Protein AF-A0A0L0WFL7-F1 (afdb_monomer)

Radius of gyration: 23.48 Å; Cα contacts (8 Å, |Δi|>4): 402; chains: 1; bounding box: 55×53×61 Å

InterPro domains:
  IPR001959 Probable transposase, IS891/IS1136/IS1341 [PF01385] (186-295)

pLDDT: mean 92.45, std 9.07, range [37.66, 98.44]

Mean predicted aligned error: 6.05 Å

Foldseek 3Di:
DKDKDKDFFDDPPLLVVLVQVLQLLLLVLLQQLLVVQVVCCVVPVDGDDLVNSCVVPCPPPSCVQHDNVQSSVSSVVSNVLQVVLVVQVVCVVVVNHDDDRDRDDRDDNSDGHKGKDFVVQWDDPDLFKTWGDGDPVSCVVSVHPTRIDGHDPVCRPFAFGMWMWGDLPPTIMIMTMTDDDPVVDQDQPDDPKEWEWEADQQQRIWIAIPQPRDIDTDGNVVLVVLVVVLVVVLVVVQVVCCVPPVDNDDPVNSVSVVVNVVVVVVVVVVVVVVVVVVCSVRSHDYYHYDDDPPVPPPDCPDPDD

Nearest PDB structures (foldseek):
  8j1j-assembly1_A  TM=7.234E-01  e=2.963E-12  Sulfoacidibacillus thermotolerans
  8j12-assembly1_A  TM=6.953E-01  e=4.222E-12  Sulfoacidibacillus thermotolerans
  8j1j-assembly1_B  TM=5.152E-01  e=2.207E-12  Sulfoacidibacillus thermotolerans
  8hr5-assembly1_A  TM=5.709E-01  e=6.694E-08  Clostridium novyi
  7c7l-assembly1_A  TM=6.077E-01  e=6.277E-06  uncultured archaeon

Secondary structure (DSSP, 8-state):
-EEEEEEEEP--HHHHHHHHHHHHHHHHHHHHHHHHHHHHHHHHSS---HHHHHHHHTTSHHHHHS-HHHHHHHHHHHHHHHHHHHHHHHHHHTTS--SPP-PPPPPPTT----EEE-GGGEEEEETTEEEEP--HHHHHHTT-S-EEEEPPGGGTTS-EEEEEEEEETTEEEEEEEEE--GGGS--PPP-S-EEEEEE-SSEEEEEEETTT---EEEE-HHHHHHHHHHHHHHHHHHHHHHHHHS-S--HHHHHHHHHHHHHHHHHHHHHHHHHHHHHHHTT--EEEE---TTTTSS----S--

Organism: Gottschalkia purinilytica (NCBI:txid1503)

Structure (mmCIF, N/CA/C/O backbone):
data_AF-A0A0L0WFL7-F1
#
_entry.id   AF-A0A0L0WFL7-F1
#
loop_
_atom_site.group_PDB
_atom_site.id
_atom_site.type_symbol
_atom_site.label_atom_id
_atom_site.label_alt_id
_atom_site.label_comp_id
_atom_site.label_asym_id
_atom_site.label_entity_id
_atom_site.label_seq_id
_atom_site.pdbx_PDB_ins_code
_atom_site.Cartn_x
_atom_site.Cartn_y
_atom_site.Cartn_z
_atom_site.occupancy
_atom_site.B_iso_or_equiv
_atom_site.auth_seq_id
_atom_site.auth_comp_id
_atom_site.auth_asym_id
_atom_site.auth_atom_id
_atom_site.pdbx_PDB_model_num
ATOM 1 N N . MET A 1 1 ? -6.711 -12.562 12.681 1.00 89.88 1 MET A N 1
ATOM 2 C CA . MET A 1 1 ? -6.612 -11.282 11.935 1.00 89.88 1 MET A CA 1
ATOM 3 C C . MET A 1 1 ? -5.245 -11.076 11.279 1.00 89.88 1 MET A C 1
ATOM 5 O O . MET A 1 1 ? -4.263 -11.690 11.691 1.00 89.88 1 MET A O 1
ATOM 9 N N . TYR A 1 2 ? -5.165 -10.188 10.282 1.00 93.00 2 TYR A N 1
ATOM 10 C CA . TYR A 1 2 ? -3.900 -9.741 9.682 1.00 93.00 2 TYR A CA 1
ATOM 11 C C . TYR A 1 2 ? -3.469 -8.396 10.264 1.00 93.00 2 TYR A C 1
ATOM 13 O O . TYR A 1 2 ? -4.268 -7.465 10.334 1.00 93.00 2 TYR A O 1
ATOM 21 N N . LEU A 1 3 ? -2.194 -8.277 10.620 1.00 94.12 3 LEU A N 1
ATOM 22 C CA . LEU A 1 3 ? -1.567 -7.014 11.002 1.00 94.12 3 LEU A CA 1
ATOM 23 C C . LEU A 1 3 ? -0.529 -6.597 9.974 1.00 94.12 3 LEU A C 1
ATOM 25 O O . LEU A 1 3 ? -0.024 -7.421 9.216 1.00 94.12 3 LEU A O 1
ATOM 29 N N . THR A 1 4 ? -0.203 -5.305 9.958 1.00 95.88 4 THR A N 1
ATOM 30 C CA . THR A 1 4 ? 0.855 -4.763 9.105 1.00 95.88 4 THR A CA 1
ATOM 31 C C . THR A 1 4 ? 1.854 -3.972 9.935 1.00 95.88 4 THR A C 1
ATOM 33 O O . THR A 1 4 ? 1.490 -2.998 10.587 1.00 95.88 4 THR A O 1
ATOM 36 N N . THR A 1 5 ? 3.126 -4.355 9.862 1.00 95.44 5 THR A N 1
ATOM 37 C CA . THR A 1 5 ? 4.243 -3.565 10.393 1.00 95.44 5 THR A CA 1
ATOM 38 C C . THR A 1 5 ? 4.940 -2.858 9.243 1.00 95.44 5 THR A C 1
ATOM 40 O O . THR A 1 5 ? 5.201 -3.462 8.206 1.00 95.44 5 THR A O 1
ATOM 43 N N . VAL A 1 6 ? 5.244 -1.575 9.420 1.00 94.19 6 VAL A N 1
ATOM 44 C CA . VAL A 1 6 ? 5.731 -0.707 8.348 1.00 94.19 6 VAL A CA 1
ATOM 45 C C . VAL A 1 6 ? 7.029 -0.034 8.759 1.00 94.19 6 VAL A C 1
ATOM 47 O O . VAL A 1 6 ? 7.025 0.767 9.686 1.00 94.19 6 VAL A O 1
ATOM 50 N N . ASN A 1 7 ? 8.103 -0.276 8.008 1.00 93.19 7 ASN A N 1
ATOM 51 C CA . ASN A 1 7 ? 9.419 0.297 8.276 1.00 93.19 7 ASN A CA 1
ATOM 52 C C . ASN A 1 7 ? 10.005 0.985 7.041 1.00 93.19 7 ASN A C 1
ATOM 54 O O . ASN A 1 7 ? 9.710 0.640 5.895 1.00 93.19 7 ASN A O 1
ATOM 58 N N . ARG A 1 8 ? 10.904 1.946 7.271 1.00 92.75 8 ARG A N 1
ATOM 59 C CA . ARG A 1 8 ? 11.804 2.414 6.214 1.00 92.75 8 ARG A CA 1
ATOM 60 C C . ARG A 1 8 ? 12.827 1.317 5.942 1.00 92.75 8 ARG A C 1
ATOM 62 O O . ARG A 1 8 ? 13.567 0.937 6.846 1.00 92.75 8 ARG A O 1
ATOM 69 N N . LEU A 1 9 ? 12.880 0.852 4.702 1.00 94.12 9 LEU A N 1
ATOM 70 C CA . LEU A 1 9 ? 13.850 -0.139 4.270 1.00 94.12 9 LEU A CA 1
ATOM 71 C C . LEU A 1 9 ? 15.196 0.563 4.040 1.00 94.12 9 LEU A C 1
ATOM 73 O O . LEU A 1 9 ? 15.288 1.497 3.237 1.00 94.12 9 LEU A O 1
ATOM 77 N N . ARG A 1 10 ? 16.211 0.164 4.809 1.00 92.44 10 ARG A N 1
ATOM 78 C CA . ARG A 1 10 ? 17.586 0.658 4.696 1.00 92.44 10 ARG A CA 1
ATOM 79 C C . ARG A 1 10 ? 18.395 -0.415 3.980 1.00 92.44 10 ARG A C 1
ATOM 81 O O . ARG A 1 10 ? 18.444 -1.536 4.463 1.00 92.44 10 ARG A O 1
ATOM 88 N N . LEU A 1 11 ? 18.955 -0.051 2.836 1.00 94.06 11 LEU A N 1
ATOM 89 C CA . LEU A 1 11 ? 19.719 -0.919 1.947 1.00 94.06 11 LEU A CA 1
ATOM 90 C C . LEU A 1 11 ? 21.024 -0.215 1.597 1.00 94.06 11 LEU A C 1
ATOM 92 O O . LEU A 1 11 ? 21.071 1.023 1.618 1.00 94.06 11 LEU A O 1
ATOM 96 N N . ASN A 1 12 ? 22.048 -0.984 1.241 1.00 94.88 12 ASN A N 1
ATOM 97 C CA . ASN A 1 12 ? 23.228 -0.419 0.600 1.00 94.88 12 ASN A CA 1
ATOM 98 C C . ASN A 1 12 ? 22.883 0.098 -0.814 1.00 94.88 12 ASN A C 1
ATOM 100 O O . ASN A 1 12 ? 21.767 -0.072 -1.317 1.00 94.88 12 ASN A O 1
ATOM 104 N N . GLN A 1 13 ? 23.830 0.776 -1.462 1.00 94.94 13 GLN A N 1
ATOM 105 C CA . GLN A 1 13 ? 23.579 1.440 -2.742 1.00 94.94 13 GLN A CA 1
ATOM 106 C C . GLN A 1 13 ? 23.188 0.460 -3.865 1.00 94.94 13 GLN A C 1
ATOM 108 O O . GLN A 1 13 ? 22.282 0.765 -4.647 1.00 94.94 13 GLN A O 1
ATOM 113 N N . ASN A 1 14 ? 23.820 -0.714 -3.916 1.00 97.19 14 ASN A N 1
ATOM 114 C CA . ASN A 1 14 ? 23.561 -1.737 -4.932 1.00 97.19 14 ASN A CA 1
ATOM 115 C C . ASN A 1 14 ? 22.187 -2.379 -4.722 1.00 97.19 14 ASN A C 1
ATOM 117 O O . ASN A 1 14 ? 21.372 -2.425 -5.639 1.00 97.19 14 ASN A O 1
ATOM 121 N N . GLU A 1 15 ? 21.872 -2.773 -3.488 1.00 97.31 15 GLU A N 1
ATOM 122 C CA . GLU A 1 15 ? 20.561 -3.311 -3.111 1.00 97.31 15 GLU A CA 1
ATOM 123 C C . GLU A 1 15 ? 19.436 -2.308 -3.399 1.00 97.31 15 GLU A C 1
ATOM 125 O O . GLU A 1 15 ? 18.376 -2.662 -3.921 1.00 97.31 15 GLU A O 1
ATOM 130 N N . PHE A 1 16 ? 19.660 -1.028 -3.094 1.00 96.44 16 PHE A N 1
ATOM 131 C CA . PHE A 1 16 ? 18.694 0.029 -3.368 1.00 96.44 16 PHE A CA 1
ATOM 132 C C . PHE A 1 16 ? 18.436 0.205 -4.870 1.00 96.44 16 PHE A C 1
ATOM 134 O O . PHE A 1 16 ? 17.286 0.405 -5.281 1.00 96.44 16 PHE A O 1
ATOM 141 N N . ASN A 1 17 ? 19.484 0.129 -5.693 1.00 96.25 17 ASN A N 1
ATOM 142 C CA . ASN A 1 17 ? 19.377 0.211 -7.147 1.00 96.25 17 ASN A CA 1
ATOM 143 C C . ASN A 1 17 ? 18.660 -1.012 -7.732 1.00 96.25 17 ASN A C 1
ATOM 145 O O . ASN A 1 17 ? 17.722 -0.825 -8.512 1.00 96.25 17 ASN A O 1
ATOM 149 N N . LEU A 1 18 ? 18.998 -2.219 -7.272 1.00 97.56 18 LEU A N 1
ATOM 150 C CA . LEU A 1 18 ? 18.304 -3.455 -7.632 1.00 97.56 18 LEU A CA 1
ATOM 151 C C . LEU A 1 18 ? 16.804 -3.353 -7.335 1.00 97.56 18 LEU A C 1
ATOM 153 O O . LEU A 1 18 ? 15.960 -3.578 -8.202 1.00 97.56 18 LEU A O 1
ATOM 157 N N . VAL A 1 19 ? 16.443 -2.968 -6.109 1.00 97.56 19 VAL A N 1
ATOM 158 C CA . VAL A 1 19 ? 15.033 -2.879 -5.713 1.00 97.56 19 VAL A CA 1
ATOM 159 C C . VAL A 1 19 ? 14.296 -1.791 -6.494 1.00 97.56 19 VAL A C 1
ATOM 161 O O . VAL A 1 19 ? 13.128 -1.970 -6.850 1.00 97.56 19 VAL A O 1
ATOM 164 N N . LYS A 1 20 ? 14.956 -0.671 -6.815 1.00 96.12 20 LYS A N 1
ATOM 165 C CA . LYS A 1 20 ? 14.384 0.347 -7.708 1.00 96.12 20 LYS A CA 1
ATOM 166 C C . LYS A 1 20 ? 14.111 -0.189 -9.111 1.00 96.12 20 LYS A C 1
ATOM 168 O O . LYS A 1 20 ? 13.068 0.165 -9.661 1.00 96.12 20 LYS A O 1
ATOM 173 N N . GLU A 1 21 ? 15.017 -0.985 -9.671 1.00 96.75 21 GLU A N 1
ATOM 174 C CA . GLU A 1 21 ? 14.842 -1.608 -10.984 1.00 96.75 21 GLU A CA 1
ATOM 175 C C . GLU A 1 21 ? 13.684 -2.609 -10.965 1.00 96.75 21 GLU A C 1
ATOM 177 O O . GLU A 1 21 ? 12.783 -2.515 -11.796 1.00 96.75 21 GLU A O 1
ATOM 182 N N . LEU A 1 22 ? 13.601 -3.459 -9.939 1.00 97.88 22 LEU A N 1
ATOM 183 C CA . LEU A 1 22 ? 12.457 -4.351 -9.736 1.00 97.88 22 LEU A CA 1
ATOM 184 C C . LEU A 1 22 ? 11.132 -3.569 -9.670 1.00 97.88 22 LEU A C 1
ATOM 186 O O . LEU A 1 22 ? 10.152 -3.936 -10.319 1.00 97.88 22 LEU A O 1
ATOM 190 N N . CYS A 1 23 ? 11.084 -2.454 -8.933 1.00 97.69 23 CYS A N 1
ATOM 191 C CA . CYS A 1 23 ? 9.882 -1.616 -8.866 1.00 97.69 23 CYS A CA 1
ATOM 192 C C . CYS A 1 23 ? 9.534 -0.966 -10.221 1.00 97.69 23 CYS A C 1
ATOM 194 O O . CYS A 1 23 ? 8.361 -0.701 -10.499 1.00 97.69 23 CYS A O 1
ATOM 196 N N . TRP A 1 24 ? 10.533 -0.673 -11.056 1.00 97.12 24 TRP A N 1
ATOM 197 C CA . TRP A 1 24 ? 10.332 -0.151 -12.408 1.00 97.12 24 TRP A CA 1
ATOM 198 C C . TRP A 1 24 ? 9.794 -1.230 -13.359 1.00 97.12 24 TRP A C 1
ATOM 200 O O . TRP A 1 24 ? 8.806 -0.968 -14.049 1.00 97.12 24 TRP A O 1
ATOM 210 N N . LEU A 1 25 ? 10.338 -2.452 -13.309 1.00 97.75 25 LEU A N 1
ATOM 211 C CA . LEU A 1 25 ? 9.815 -3.621 -14.031 1.00 97.75 25 LEU A CA 1
ATOM 212 C C . LEU A 1 25 ? 8.362 -3.911 -13.631 1.00 97.75 25 LEU A C 1
ATOM 214 O O . LEU A 1 25 ? 7.496 -4.079 -14.488 1.00 97.75 25 LEU A O 1
ATOM 218 N N . SER A 1 26 ? 8.060 -3.863 -12.328 1.00 98.06 26 SER A N 1
ATOM 219 C CA . SER A 1 26 ? 6.693 -4.001 -11.808 1.00 98.06 26 SER A CA 1
ATOM 220 C C . SER A 1 26 ? 5.759 -2.925 -12.375 1.00 98.06 26 SER A C 1
ATOM 222 O O . SER A 1 26 ? 4.646 -3.219 -12.808 1.00 98.06 26 SER A O 1
ATOM 224 N N . LYS A 1 27 ? 6.217 -1.671 -12.476 1.00 97.88 27 LYS A N 1
ATOM 225 C CA . LYS A 1 27 ? 5.443 -0.590 -13.109 1.00 97.88 27 LYS A CA 1
ATOM 226 C C . LYS A 1 27 ? 5.205 -0.840 -14.599 1.00 97.88 27 LYS A C 1
ATOM 228 O O . LYS A 1 27 ? 4.096 -0.604 -15.075 1.00 97.88 27 LYS A O 1
ATOM 233 N N . ASN A 1 28 ? 6.212 -1.297 -15.341 1.00 98.06 28 ASN A N 1
ATOM 234 C CA . ASN A 1 28 ? 6.054 -1.615 -16.763 1.00 98.06 28 ASN A CA 1
ATOM 235 C C . ASN A 1 28 ? 5.060 -2.757 -16.975 1.00 98.06 28 ASN A C 1
ATOM 237 O O . ASN A 1 28 ? 4.185 -2.653 -17.835 1.00 98.06 28 ASN A O 1
ATOM 241 N N . LEU A 1 29 ? 5.148 -3.810 -16.159 1.00 98.31 29 LEU A N 1
ATOM 242 C CA . LEU A 1 29 ? 4.206 -4.922 -16.208 1.00 98.31 29 LEU A CA 1
ATOM 243 C C . LEU A 1 29 ? 2.785 -4.473 -15.849 1.00 98.31 29 LEU A C 1
ATOM 245 O O . LEU A 1 29 ? 1.842 -4.873 -16.527 1.00 98.31 29 LEU A O 1
ATOM 249 N N . TYR A 1 30 ? 2.620 -3.602 -14.846 1.00 98.31 30 TYR A N 1
ATOM 250 C CA . TYR A 1 30 ? 1.325 -2.994 -14.527 1.00 98.31 30 TYR A CA 1
ATOM 251 C C . TYR A 1 30 ? 0.741 -2.269 -15.746 1.00 98.31 30 TYR A C 1
ATOM 253 O O . TYR A 1 30 ? -0.404 -2.515 -16.117 1.00 98.31 30 TYR A O 1
ATOM 261 N N . ASN A 1 31 ? 1.527 -1.403 -16.395 1.00 98.44 31 ASN A N 1
ATOM 262 C CA . ASN A 1 31 ? 1.066 -0.640 -17.555 1.00 98.44 31 ASN A CA 1
ATOM 263 C C . ASN A 1 31 ? 0.741 -1.539 -18.753 1.00 98.44 31 ASN A C 1
ATOM 265 O O . ASN A 1 31 ? -0.289 -1.329 -19.383 1.00 98.44 31 ASN A O 1
ATOM 269 N N . SER A 1 32 ? 1.574 -2.547 -19.024 1.00 97.81 32 SER A N 1
ATOM 270 C CA . SER A 1 32 ? 1.355 -3.513 -20.112 1.00 97.81 32 SER A CA 1
ATOM 271 C C . SER A 1 32 ? 0.088 -4.333 -19.864 1.00 97.81 32 SER A C 1
ATOM 273 O O . SER A 1 32 ? -0.763 -4.453 -20.733 1.00 97.81 32 SER A O 1
ATOM 275 N N . THR A 1 33 ? -0.112 -4.804 -18.630 1.00 98.31 33 THR A N 1
ATOM 276 C CA . THR A 1 33 ? -1.338 -5.519 -18.242 1.00 98.31 33 THR A CA 1
ATOM 277 C C . THR A 1 33 ? -2.566 -4.626 -18.364 1.00 98.31 33 THR A C 1
ATOM 279 O O . THR A 1 33 ? -3.591 -5.051 -18.885 1.00 98.31 33 THR A O 1
ATOM 282 N N . LEU A 1 34 ? -2.480 -3.374 -17.906 1.00 98.31 34 LEU A N 1
ATOM 283 C CA . LEU A 1 34 ? -3.583 -2.428 -18.032 1.00 98.31 34 LEU A CA 1
ATOM 284 C C . LEU A 1 34 ? -3.888 -2.106 -19.500 1.00 98.31 34 LEU A C 1
ATOM 286 O O . LEU A 1 34 ? -5.051 -1.895 -19.827 1.00 98.31 34 LEU A O 1
ATOM 290 N N . TYR A 1 35 ? -2.875 -2.078 -20.367 1.00 98.00 35 TYR A N 1
ATOM 291 C CA . TYR A 1 35 ? -3.058 -1.874 -21.799 1.00 98.00 35 TYR A CA 1
ATOM 292 C C . TYR A 1 35 ? -3.883 -3.012 -22.398 1.00 98.00 35 TYR A C 1
ATOM 294 O O . TYR A 1 35 ? -4.956 -2.734 -22.926 1.00 98.00 35 TYR A O 1
ATOM 302 N N . GLU A 1 36 ? -3.471 -4.268 -22.204 1.00 98.06 36 GLU A N 1
ATOM 303 C CA . GLU A 1 36 ? -4.207 -5.443 -22.699 1.00 98.06 36 GLU A CA 1
ATOM 304 C C . GLU A 1 36 ? -5.663 -5.454 -22.220 1.00 98.06 36 GLU A C 1
ATOM 306 O O . GLU A 1 36 ? -6.599 -5.629 -22.999 1.00 98.06 36 GLU A O 1
ATOM 311 N N . VAL A 1 37 ? -5.876 -5.191 -20.926 1.00 97.94 37 VAL A N 1
ATOM 312 C CA . VAL A 1 37 ? -7.224 -5.167 -20.348 1.00 97.94 37 VAL A CA 1
ATOM 313 C C . VAL A 1 37 ? -8.075 -4.041 -20.940 1.00 97.94 37 VAL A C 1
ATOM 315 O O . VAL A 1 37 ? -9.269 -4.234 -21.166 1.00 97.94 37 VAL A O 1
ATOM 318 N N . ARG A 1 38 ? -7.486 -2.867 -21.197 1.00 97.75 38 ARG A N 1
ATOM 319 C CA . ARG A 1 38 ? -8.192 -1.731 -21.800 1.00 97.75 38 ARG A CA 1
ATOM 320 C C . ARG A 1 38 ? -8.511 -1.969 -23.267 1.00 97.75 38 ARG A C 1
ATOM 322 O O . ARG A 1 38 ? -9.643 -1.709 -23.645 1.00 97.75 38 ARG A O 1
ATOM 329 N N . GLN A 1 39 ? -7.559 -2.456 -24.063 1.00 97.81 39 GLN A N 1
ATOM 330 C CA . GLN A 1 39 ? -7.794 -2.749 -25.480 1.00 97.81 39 GLN A CA 1
ATOM 331 C C . GLN A 1 39 ? -8.885 -3.800 -25.643 1.00 97.81 39 GLN A C 1
ATOM 333 O O . GLN A 1 39 ? -9.820 -3.597 -26.410 1.00 97.81 39 GLN A O 1
ATOM 338 N N . HIS A 1 40 ? -8.828 -4.870 -24.847 1.00 97.38 40 HIS A N 1
ATOM 339 C CA . HIS A 1 40 ? -9.888 -5.867 -24.838 1.00 97.38 40 HIS A CA 1
ATOM 340 C C . HIS A 1 40 ? -11.240 -5.235 -24.492 1.00 97.38 40 HIS A C 1
ATOM 342 O O . HIS A 1 40 ? -12.183 -5.375 -25.257 1.00 97.38 40 HIS A O 1
ATOM 348 N N . TYR A 1 41 ? -11.317 -4.454 -23.409 1.00 96.81 41 TYR A N 1
ATOM 349 C CA . TYR A 1 41 ? -12.557 -3.778 -23.025 1.00 96.81 41 TYR A CA 1
ATOM 350 C C . TYR A 1 41 ? -13.074 -2.797 -24.088 1.00 96.81 41 TYR A C 1
ATOM 352 O O . TYR A 1 41 ? -14.277 -2.716 -24.296 1.00 96.81 41 TYR A O 1
ATOM 360 N N . PHE A 1 42 ? -12.205 -2.057 -24.775 1.00 96.88 42 PHE A N 1
ATOM 361 C CA . PHE A 1 42 ? -12.630 -1.139 -25.836 1.00 96.88 42 PHE A CA 1
ATOM 362 C C . PHE A 1 42 ? -13.156 -1.871 -27.071 1.00 96.88 42 PHE A C 1
ATOM 364 O O . PHE A 1 42 ? -14.098 -1.390 -27.689 1.00 96.88 42 PHE A O 1
ATOM 371 N N . ASN A 1 43 ? -12.595 -3.038 -27.390 1.00 97.25 43 ASN A N 1
ATOM 372 C CA . ASN A 1 43 ? -12.973 -3.802 -28.577 1.00 97.25 43 ASN A CA 1
ATOM 373 C C . ASN A 1 43 ? -14.184 -4.715 -28.342 1.00 97.25 43 ASN A C 1
ATOM 375 O O . ASN A 1 43 ? -14.968 -4.932 -29.258 1.00 97.25 43 ASN A O 1
ATOM 379 N N . THR A 1 44 ? -14.335 -5.269 -27.135 1.00 96.38 44 THR A N 1
ATOM 380 C CA . THR A 1 44 ? -15.357 -6.288 -26.836 1.00 96.38 44 THR A CA 1
ATOM 381 C C . THR A 1 44 ? -16.396 -5.833 -25.818 1.00 96.38 44 THR A C 1
ATOM 383 O O . THR A 1 44 ? -17.405 -6.502 -25.640 1.00 96.38 44 THR A O 1
ATOM 386 N N . SER A 1 45 ? -16.169 -4.718 -25.114 1.00 93.50 45 SER A N 1
ATOM 387 C CA . SER A 1 45 ? -16.928 -4.324 -23.912 1.00 93.50 45 SER A CA 1
ATOM 388 C C . SER A 1 45 ? -16.878 -5.346 -22.764 1.00 93.50 45 SER A C 1
ATOM 390 O O . SER A 1 45 ? -17.594 -5.203 -21.770 1.00 93.50 45 SER A O 1
ATOM 392 N N . GLU A 1 46 ? -15.988 -6.340 -22.837 1.00 94.06 46 GLU A N 1
ATOM 393 C CA . GLU A 1 46 ? -15.823 -7.376 -21.818 1.00 94.06 46 GLU A CA 1
ATOM 394 C C . GLU A 1 46 ? -14.584 -7.157 -20.941 1.00 94.06 46 GLU A C 1
ATOM 396 O O . GLU A 1 46 ? -13.640 -6.437 -21.275 1.00 94.06 46 GLU A O 1
ATOM 401 N N . PHE A 1 47 ? -14.567 -7.808 -19.775 1.00 94.62 47 PHE A N 1
ATOM 402 C CA . PHE A 1 47 ? -13.431 -7.747 -18.861 1.00 94.62 47 PHE A CA 1
ATOM 403 C C . PHE A 1 47 ? -12.421 -8.878 -19.108 1.00 94.62 47 PHE A C 1
ATOM 405 O O . PHE A 1 47 ? -12.685 -10.050 -18.821 1.00 94.62 47 PHE A O 1
ATOM 412 N N . LEU A 1 48 ? -11.203 -8.506 -19.513 1.00 94.94 48 LEU A N 1
ATOM 413 C CA . LEU A 1 48 ? -10.069 -9.425 -19.585 1.00 94.94 48 LEU A CA 1
ATOM 414 C C . LEU A 1 48 ? -9.552 -9.773 -18.178 1.00 94.94 48 LEU A C 1
ATOM 416 O O . LEU A 1 48 ? -8.829 -9.000 -17.547 1.00 94.94 48 LEU A O 1
ATOM 420 N N . LYS A 1 49 ? -9.909 -10.962 -17.685 1.00 94.44 49 LYS A N 1
ATOM 421 C CA . LYS A 1 49 ? -9.430 -11.485 -16.393 1.00 94.44 49 LYS A CA 1
ATOM 422 C C . LYS A 1 49 ? -7.909 -11.661 -16.380 1.00 94.44 49 LYS A C 1
ATOM 424 O O . LYS A 1 49 ? -7.298 -11.935 -17.416 1.00 94.44 49 LYS A O 1
ATOM 429 N N . TYR A 1 50 ? -7.310 -11.611 -15.185 1.00 92.88 50 TYR A N 1
ATOM 430 C CA . TYR A 1 50 ? -5.855 -11.734 -15.036 1.00 92.88 50 TYR A CA 1
ATOM 431 C C . TYR A 1 50 ? -5.304 -13.034 -15.644 1.00 92.88 50 TYR A C 1
ATOM 433 O O . TYR A 1 50 ? -4.196 -13.031 -16.171 1.00 92.88 50 TYR A O 1
ATOM 441 N N . THR A 1 51 ? -6.061 -14.135 -15.576 1.00 94.81 51 THR A N 1
ATOM 442 C CA . THR A 1 51 ? -5.639 -15.445 -16.092 1.00 94.81 51 THR A CA 1
ATOM 443 C C . THR A 1 51 ? -5.394 -15.400 -17.596 1.00 94.81 51 THR A C 1
ATOM 445 O O . THR A 1 51 ? -4.377 -15.902 -18.058 1.00 94.81 51 THR A O 1
ATOM 448 N N . LYS A 1 52 ? -6.266 -14.727 -18.356 1.00 96.62 52 LYS A N 1
ATOM 449 C CA . LYS A 1 52 ? -6.094 -14.528 -19.801 1.00 96.62 52 LYS A CA 1
ATOM 450 C C . LYS A 1 52 ? -4.944 -13.562 -20.094 1.00 96.62 52 LYS A C 1
ATOM 452 O O . LYS A 1 52 ? -4.065 -13.890 -20.884 1.00 96.62 52 LYS A O 1
ATOM 457 N N . ALA A 1 53 ? -4.893 -12.423 -19.398 1.00 95.88 53 ALA A N 1
ATOM 458 C CA . ALA A 1 53 ? -3.805 -11.452 -19.551 1.00 95.88 53 ALA A CA 1
ATOM 459 C C . ALA A 1 53 ? 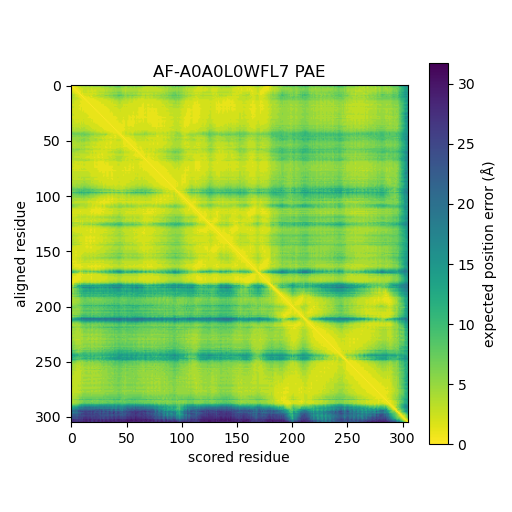-2.422 -12.065 -19.249 1.00 95.88 53 ALA A C 1
ATOM 461 O O . ALA A 1 53 ? -1.431 -11.725 -19.891 1.00 95.88 53 ALA A O 1
ATOM 462 N N . TYR A 1 54 ? -2.349 -13.003 -18.299 1.00 96.25 54 TYR A N 1
ATOM 463 C CA . TYR A 1 54 ? -1.135 -13.754 -17.982 1.00 96.25 54 TYR A CA 1
ATOM 464 C C . TYR A 1 54 ? -0.614 -14.542 -19.187 1.00 96.25 54 TYR A C 1
ATOM 466 O O . TYR A 1 54 ? 0.575 -14.458 -19.483 1.00 96.25 54 TYR A O 1
ATOM 474 N N . HIS A 1 55 ? -1.476 -15.259 -19.914 1.00 96.69 55 HIS A N 1
ATOM 475 C CA . HIS A 1 55 ? -1.043 -16.024 -21.087 1.00 96.69 55 HIS A CA 1
ATOM 476 C C . HIS A 1 55 ? -0.481 -15.136 -22.203 1.00 96.69 55 HIS A C 1
ATOM 478 O O . HIS A 1 55 ? 0.452 -15.563 -22.879 1.00 96.69 55 HIS A O 1
ATOM 484 N N . ILE A 1 56 ? -0.984 -13.905 -22.330 1.00 96.44 56 ILE A N 1
ATOM 485 C CA . ILE A 1 56 ? -0.481 -12.900 -23.277 1.00 96.44 56 ILE A CA 1
ATOM 486 C C . ILE A 1 56 ? 0.903 -12.396 -22.840 1.00 96.44 56 ILE A C 1
ATOM 488 O O . ILE A 1 56 ? 1.843 -12.351 -23.628 1.00 96.44 56 ILE A O 1
ATOM 492 N N . LEU A 1 57 ? 1.057 -12.048 -21.558 1.00 96.75 57 LEU A N 1
ATOM 493 C CA . LEU A 1 57 ? 2.222 -11.297 -21.080 1.00 96.75 57 LEU A CA 1
ATOM 494 C C . LEU A 1 57 ? 3.348 -12.151 -20.483 1.00 96.75 57 LEU A C 1
ATOM 496 O O . LEU A 1 57 ? 4.446 -11.628 -20.280 1.00 96.75 57 LEU A O 1
ATOM 500 N N . LYS A 1 58 ? 3.135 -13.448 -20.223 1.00 95.62 58 LYS A N 1
ATOM 501 C CA . LYS A 1 58 ? 4.122 -14.326 -19.556 1.00 95.62 58 LYS A CA 1
ATOM 502 C C . LYS A 1 58 ? 5.480 -14.402 -20.262 1.00 95.62 58 LYS A C 1
ATOM 504 O O . LYS A 1 58 ? 6.487 -14.683 -19.618 1.00 95.62 58 LYS A O 1
ATOM 509 N N . ASN A 1 59 ? 5.504 -14.159 -21.572 1.00 94.88 59 ASN A N 1
ATOM 510 C CA . ASN A 1 59 ? 6.717 -14.232 -22.383 1.00 94.88 59 ASN A CA 1
ATOM 511 C C . ASN A 1 59 ? 7.431 -12.882 -22.544 1.00 94.88 59 ASN A C 1
ATOM 513 O O . ASN A 1 59 ? 8.541 -12.858 -23.073 1.00 94.88 59 ASN A O 1
ATOM 517 N N . THR A 1 60 ? 6.829 -11.787 -22.069 1.00 95.31 60 THR A N 1
ATOM 518 C CA . THR A 1 60 ? 7.424 -10.446 -22.127 1.00 95.31 60 THR A CA 1
ATOM 519 C C . THR A 1 60 ? 8.620 -10.321 -21.189 1.00 95.31 60 THR A C 1
ATOM 521 O O . THR A 1 60 ? 8.680 -10.961 -20.135 1.00 95.31 60 THR A O 1
ATOM 524 N N . GLU A 1 61 ? 9.556 -9.445 -21.549 1.00 93.69 61 GLU A N 1
ATOM 525 C CA . GLU A 1 61 ? 10.759 -9.159 -20.762 1.00 93.69 61 GLU A CA 1
ATOM 526 C C . GLU A 1 61 ? 10.421 -8.766 -19.313 1.00 93.69 61 GLU A C 1
ATOM 528 O O . GLU A 1 61 ? 10.930 -9.364 -18.365 1.00 93.69 61 GLU A O 1
ATOM 533 N N . ASN A 1 62 ? 9.472 -7.837 -19.127 1.00 93.19 62 ASN A N 1
ATOM 534 C CA . ASN A 1 62 ? 9.064 -7.363 -17.799 1.00 93.19 62 ASN A CA 1
ATOM 535 C C . ASN A 1 62 ? 8.548 -8.496 -16.896 1.00 93.19 62 ASN A C 1
ATOM 537 O O . ASN A 1 62 ? 8.787 -8.473 -15.689 1.00 93.19 62 ASN A O 1
ATOM 541 N N . TYR A 1 63 ? 7.834 -9.477 -17.460 1.00 95.81 63 TYR A N 1
ATOM 542 C CA . TYR A 1 63 ? 7.366 -10.635 -16.700 1.00 95.81 63 TYR A CA 1
ATOM 543 C C . TYR A 1 63 ? 8.526 -11.581 -16.363 1.00 95.81 63 TYR A C 1
ATOM 545 O O . TYR A 1 63 ? 8.645 -12.015 -15.218 1.00 95.81 63 TYR A O 1
ATOM 553 N N . LYS A 1 64 ? 9.391 -11.889 -17.340 1.00 95.75 64 LYS A N 1
ATOM 554 C CA . LYS A 1 64 ? 10.502 -12.845 -17.182 1.00 95.75 64 LYS A CA 1
ATOM 555 C C . LYS A 1 64 ? 11.556 -12.386 -16.171 1.00 95.75 64 LYS A C 1
ATOM 557 O O . LYS A 1 64 ? 12.061 -13.226 -15.422 1.00 95.75 64 LYS A O 1
ATOM 562 N N . LEU A 1 65 ? 11.847 -11.083 -16.126 1.00 95.50 65 LEU A N 1
ATOM 563 C CA . LEU A 1 65 ? 12.822 -10.488 -15.205 1.00 95.50 65 LEU A CA 1
ATOM 564 C C . LEU A 1 65 ? 12.304 -10.368 -13.764 1.00 95.50 65 LEU A C 1
ATOM 566 O O . LEU A 1 65 ? 13.091 -10.302 -12.818 1.00 95.50 65 LEU A O 1
ATOM 570 N N . LEU A 1 66 ? 10.986 -10.376 -13.559 1.00 96.12 66 LEU A N 1
ATOM 571 C CA . LEU A 1 66 ? 10.404 -10.441 -12.222 1.00 96.12 66 LEU A CA 1
ATOM 572 C C . LEU A 1 66 ? 10.309 -11.898 -11.730 1.00 96.12 66 LEU A C 1
ATOM 574 O O . LEU A 1 66 ? 10.122 -12.833 -12.514 1.00 96.12 66 LEU A O 1
ATOM 578 N N . PRO A 1 67 ? 10.377 -12.138 -10.409 1.00 94.44 67 PRO A N 1
ATOM 579 C CA . PRO A 1 67 ? 9.933 -13.407 -9.844 1.00 94.44 67 PRO A CA 1
ATOM 580 C C . PRO A 1 67 ? 8.467 -13.665 -10.215 1.00 94.44 67 PRO A C 1
ATOM 582 O O . PRO A 1 67 ? 7.634 -12.760 -10.137 1.00 94.44 67 PRO A O 1
ATOM 585 N N . SER A 1 68 ? 8.137 -14.901 -10.597 1.00 93.38 68 SER A N 1
ATOM 586 C CA . SER A 1 68 ? 6.850 -15.233 -11.223 1.00 93.38 68 SER A CA 1
ATOM 587 C C . SER A 1 68 ? 5.637 -14.835 -10.377 1.00 93.38 68 SER A C 1
ATOM 589 O O . SER A 1 68 ? 4.700 -14.241 -10.908 1.00 93.38 68 SER A O 1
ATOM 591 N N . GLN A 1 69 ? 5.644 -15.082 -9.063 1.00 93.62 69 GLN A N 1
ATOM 592 C CA . GLN A 1 69 ? 4.526 -14.646 -8.217 1.00 93.62 69 GLN A CA 1
ATOM 593 C C . GLN A 1 69 ? 4.489 -13.131 -8.038 1.00 93.62 69 GLN A C 1
ATOM 595 O O . GLN A 1 69 ? 3.401 -12.571 -8.012 1.00 93.62 69 GLN A O 1
ATOM 600 N N . VAL A 1 70 ? 5.636 -12.449 -7.953 1.00 96.81 70 VAL A N 1
ATOM 601 C CA . VAL A 1 70 ? 5.673 -10.978 -7.850 1.00 96.81 70 VAL A CA 1
ATOM 602 C C . VAL A 1 70 ? 5.040 -10.361 -9.099 1.00 96.81 70 VAL A C 1
ATOM 604 O O . VAL A 1 70 ? 4.177 -9.492 -8.988 1.00 96.81 70 VAL A O 1
ATOM 607 N N . ALA A 1 71 ? 5.390 -10.879 -10.281 1.00 97.31 71 ALA A N 1
ATOM 608 C CA . ALA A 1 71 ? 4.788 -10.485 -11.550 1.00 97.31 71 ALA A CA 1
ATOM 609 C C . ALA A 1 71 ? 3.268 -10.719 -11.557 1.00 97.31 71 ALA A C 1
ATOM 611 O O . ALA A 1 71 ? 2.490 -9.808 -11.842 1.00 97.31 71 ALA A O 1
ATOM 612 N N . GLN A 1 72 ? 2.820 -11.915 -11.165 1.00 96.75 72 GLN A N 1
ATOM 613 C CA . GLN A 1 72 ? 1.393 -12.233 -11.080 1.00 96.75 72 GLN A CA 1
ATOM 614 C C . GLN A 1 72 ? 0.642 -11.352 -10.075 1.00 96.75 72 GLN A C 1
ATOM 616 O O . GLN A 1 72 ? -0.491 -10.959 -10.349 1.00 96.75 72 GLN A O 1
ATOM 621 N N . GLN A 1 73 ? 1.241 -11.006 -8.931 1.00 97.19 73 GLN A N 1
ATOM 622 C CA . GLN A 1 73 ? 0.623 -10.086 -7.973 1.00 97.19 73 GLN A CA 1
ATOM 623 C C . GLN A 1 73 ? 0.431 -8.699 -8.586 1.00 97.19 73 GLN A C 1
ATOM 625 O O . GLN A 1 73 ? -0.650 -8.126 -8.453 1.00 97.19 73 GLN A O 1
ATOM 630 N N . THR A 1 74 ? 1.412 -8.188 -9.333 1.00 97.81 74 THR A N 1
ATOM 631 C CA . THR A 1 74 ? 1.265 -6.937 -10.090 1.00 97.81 74 THR A CA 1
ATOM 632 C C . THR A 1 74 ? 0.072 -6.992 -11.050 1.00 97.81 74 THR A C 1
ATOM 634 O O . THR A 1 74 ? -0.758 -6.080 -11.050 1.00 97.81 74 THR A O 1
ATOM 637 N N . MET A 1 75 ? -0.086 -8.087 -11.801 1.00 98.06 75 MET A N 1
ATOM 638 C CA . MET A 1 75 ? -1.229 -8.278 -12.707 1.00 98.06 75 MET A CA 1
ATOM 639 C C . MET A 1 75 ? -2.567 -8.369 -11.952 1.00 98.06 75 MET A C 1
ATOM 641 O O . MET A 1 75 ? -3.567 -7.780 -12.364 1.00 98.06 75 MET A O 1
ATOM 645 N N . LYS A 1 76 ? -2.593 -9.044 -10.796 1.00 97.44 76 LYS A N 1
ATOM 646 C CA . LYS A 1 76 ? -3.777 -9.122 -9.922 1.00 97.44 76 LYS A CA 1
ATOM 647 C C . LYS A 1 76 ? -4.172 -7.759 -9.347 1.00 97.44 76 LYS A C 1
ATOM 649 O O . LYS A 1 76 ? -5.360 -7.507 -9.140 1.00 97.44 76 LYS A O 1
ATOM 654 N N . VAL A 1 77 ? -3.218 -6.854 -9.113 1.00 97.50 77 VAL A N 1
ATOM 655 C CA . VAL A 1 77 ? -3.533 -5.471 -8.715 1.00 97.50 77 VAL A CA 1
ATOM 656 C C . VAL A 1 77 ? -4.236 -4.712 -9.846 1.00 97.50 77 VAL A C 1
ATOM 658 O O . VAL A 1 77 ? -5.182 -3.970 -9.566 1.00 97.50 77 VAL A O 1
ATOM 661 N N . VAL A 1 78 ? -3.854 -4.927 -11.109 1.00 98.00 78 VAL A N 1
ATOM 662 C CA . VAL A 1 78 ? -4.582 -4.367 -12.266 1.00 98.00 78 VAL A CA 1
ATOM 663 C C . VAL A 1 78 ? -6.008 -4.909 -12.318 1.00 98.00 78 VAL A C 1
ATOM 665 O O . VAL A 1 78 ? -6.951 -4.124 -12.405 1.00 98.00 78 VAL A O 1
ATOM 668 N N . GLU A 1 79 ? -6.189 -6.225 -12.173 1.00 97.00 79 GLU A N 1
ATOM 669 C CA . GLU A 1 79 ? -7.524 -6.837 -12.140 1.00 97.00 79 GLU A CA 1
ATOM 670 C C . GLU A 1 79 ? -8.398 -6.239 -11.028 1.00 97.00 79 GLU A C 1
ATOM 672 O O . GLU A 1 79 ? -9.539 -5.856 -11.283 1.00 97.00 79 GLU A O 1
ATOM 677 N N . ARG A 1 80 ? -7.879 -6.114 -9.800 1.00 97.38 80 ARG A N 1
ATOM 678 C CA . ARG A 1 80 ? -8.613 -5.485 -8.688 1.00 97.38 80 ARG A CA 1
ATOM 679 C C . ARG A 1 80 ? -8.999 -4.044 -9.009 1.00 97.38 80 ARG A C 1
ATOM 681 O O . ARG A 1 80 ? -10.130 -3.644 -8.754 1.00 97.38 80 ARG A O 1
ATOM 688 N N . THR A 1 81 ? -8.074 -3.283 -9.587 1.00 96.50 81 THR A N 1
ATOM 689 C CA . THR A 1 81 ? -8.298 -1.887 -9.977 1.00 96.50 81 THR A CA 1
ATOM 690 C C . THR A 1 81 ? -9.409 -1.766 -11.027 1.00 96.50 81 THR A C 1
ATOM 692 O O . THR A 1 81 ? -10.302 -0.932 -10.887 1.00 96.50 81 THR A O 1
ATOM 695 N N . MET A 1 82 ? -9.412 -2.636 -12.039 1.00 97.25 82 MET A N 1
ATOM 696 C CA . MET A 1 82 ? -10.451 -2.669 -13.074 1.00 97.25 82 MET A CA 1
ATOM 697 C C . MET A 1 82 ? -11.796 -3.170 -12.534 1.00 97.25 82 MET A C 1
ATOM 699 O O . MET A 1 82 ? -12.830 -2.576 -12.831 1.00 97.25 82 MET A O 1
ATOM 703 N N . LYS A 1 83 ? -11.807 -4.188 -11.662 1.00 96.50 83 LYS A N 1
ATOM 704 C CA . LYS A 1 83 ? -13.021 -4.648 -10.961 1.00 96.50 83 LYS A CA 1
ATOM 705 C C . LYS A 1 83 ? -13.684 -3.517 -10.171 1.00 96.50 83 LYS A C 1
ATOM 707 O O . LYS A 1 83 ? -14.905 -3.384 -10.237 1.00 96.50 83 LYS A O 1
ATOM 712 N N . SER A 1 84 ? -12.903 -2.681 -9.483 1.00 95.94 84 SER A N 1
ATOM 713 C CA . SER A 1 84 ? -13.424 -1.492 -8.795 1.00 95.94 84 SER A CA 1
ATOM 714 C C . SER A 1 84 ? -14.041 -0.481 -9.765 1.00 95.94 84 SER A C 1
ATOM 716 O O . SER A 1 84 ? -15.118 0.041 -9.491 1.00 95.94 84 SER A O 1
ATOM 718 N N . PHE A 1 85 ? -13.410 -0.238 -10.918 1.00 96.56 85 PHE A N 1
ATOM 719 C CA . PHE A 1 85 ? -13.964 0.624 -11.969 1.00 96.56 85 PHE A CA 1
ATOM 720 C C . PHE A 1 85 ? -15.313 0.106 -12.493 1.00 96.56 85 PHE A C 1
ATOM 722 O O . PHE A 1 85 ? -16.284 0.861 -12.525 1.00 96.56 85 PHE A O 1
ATOM 729 N N . PHE A 1 86 ? -15.418 -1.187 -12.813 1.00 95.75 86 PHE A N 1
ATOM 730 C CA . PHE A 1 86 ? -16.691 -1.787 -13.225 1.00 95.75 86 PHE A CA 1
ATOM 731 C C . PHE A 1 86 ? -17.738 -1.767 -12.107 1.00 95.75 86 PHE A C 1
ATOM 733 O O . PHE A 1 86 ? -18.924 -1.592 -12.376 1.00 95.75 86 PHE A O 1
ATOM 740 N N . GLY A 1 87 ? -17.312 -1.908 -10.848 1.00 96.06 87 GLY A N 1
ATOM 741 C CA . GLY A 1 87 ? -18.173 -1.723 -9.681 1.00 96.06 87 GLY A CA 1
ATOM 742 C C . GLY A 1 87 ? -18.814 -0.339 -9.653 1.00 96.06 87 GLY A C 1
ATOM 743 O O . GLY A 1 87 ? -20.031 -0.244 -9.536 1.00 96.06 87 GLY A O 1
ATOM 744 N N . LEU A 1 88 ? -18.022 0.717 -9.855 1.00 96.00 88 LEU A N 1
ATOM 745 C CA . LEU A 1 88 ? -18.539 2.085 -9.931 1.00 96.00 88 LEU A CA 1
ATOM 746 C C . LEU A 1 88 ? -19.518 2.270 -11.095 1.00 96.00 88 LEU A C 1
ATOM 748 O O . LEU A 1 88 ? -20.548 2.913 -10.912 1.00 96.00 88 LEU A O 1
ATOM 752 N N . LEU A 1 89 ? -19.237 1.699 -12.273 1.00 95.25 89 LEU A N 1
ATOM 753 C CA . LEU A 1 89 ? -20.155 1.780 -13.418 1.00 95.25 89 LEU A CA 1
ATOM 754 C C . LEU A 1 89 ? -21.516 1.149 -13.097 1.00 95.25 89 LEU A C 1
ATOM 756 O O . LEU A 1 89 ? -22.551 1.731 -13.419 1.00 95.25 89 LEU A O 1
ATOM 760 N N . ARG A 1 90 ? -21.521 -0.003 -12.414 1.00 95.81 90 ARG A N 1
ATOM 761 C CA . ARG A 1 90 ? -22.758 -0.655 -11.959 1.00 95.81 90 ARG A CA 1
ATOM 762 C C . ARG A 1 90 ? -23.519 0.202 -10.953 1.00 95.81 90 ARG A C 1
ATOM 764 O O . ARG A 1 90 ? -24.720 0.373 -11.114 1.00 95.81 90 ARG A O 1
ATOM 771 N N . GLU A 1 91 ? -22.840 0.763 -9.954 1.00 96.44 91 GLU A N 1
ATOM 772 C CA . GLU A 1 91 ? -23.496 1.622 -8.957 1.00 96.44 91 GLU A CA 1
ATOM 773 C C . GLU A 1 91 ? -24.036 2.918 -9.568 1.00 96.44 91 GLU A C 1
ATOM 775 O O . GLU A 1 91 ? -25.113 3.371 -9.189 1.00 96.44 91 GLU A O 1
ATOM 780 N N . LYS A 1 92 ? -23.361 3.471 -10.581 1.00 95.44 92 LYS A N 1
ATOM 781 C CA . LYS A 1 92 ? -23.880 4.612 -11.341 1.00 95.44 92 LYS A CA 1
ATOM 782 C C . LYS A 1 92 ? -25.131 4.253 -12.135 1.00 95.44 92 LYS A C 1
ATOM 784 O O . LYS A 1 92 ? -26.090 5.013 -12.109 1.00 95.44 92 LYS A O 1
ATOM 789 N N . LYS A 1 93 ? -25.158 3.082 -12.780 1.00 94.38 93 LYS A N 1
ATOM 790 C CA . LYS A 1 93 ? -26.351 2.587 -13.486 1.00 94.38 93 LYS A CA 1
ATOM 791 C C . LYS A 1 93 ? -27.545 2.387 -12.542 1.00 94.38 93 LYS A C 1
ATOM 793 O O . LYS A 1 93 ? -28.673 2.623 -12.949 1.00 94.38 93 LYS A O 1
ATOM 798 N N . LYS A 1 94 ? -27.299 1.984 -11.291 1.00 96.50 94 LYS A N 1
ATOM 799 C CA . LYS A 1 94 ? -28.331 1.846 -10.247 1.00 96.50 94 LYS A CA 1
ATOM 800 C C . LYS A 1 94 ? -28.806 3.176 -9.643 1.00 96.50 94 LYS A C 1
ATOM 802 O O . LYS A 1 94 ? -29.746 3.161 -8.865 1.00 96.50 94 LYS A O 1
ATOM 807 N N . GLY A 1 95 ? -28.139 4.297 -9.928 1.00 93.94 95 GLY A N 1
ATOM 808 C CA . GLY A 1 95 ? -28.429 5.594 -9.300 1.00 93.94 95 GLY A CA 1
ATOM 809 C C . GLY A 1 95 ? -27.735 5.837 -7.950 1.00 93.94 95 GLY A C 1
ATOM 810 O O . GLY A 1 95 ? -27.816 6.938 -7.418 1.00 93.94 95 GLY A O 1
ATOM 811 N N . ASN A 1 96 ? -26.966 4.875 -7.430 1.00 92.38 96 ASN A N 1
ATOM 812 C CA . ASN A 1 96 ? -26.256 4.987 -6.144 1.00 92.38 96 ASN A CA 1
ATOM 813 C C . ASN A 1 96 ? -24.946 5.794 -6.229 1.00 92.38 96 ASN A C 1
ATOM 815 O O . ASN A 1 96 ? -24.253 5.985 -5.228 1.00 92.38 96 ASN A O 1
ATOM 819 N N . TYR A 1 97 ? -24.548 6.222 -7.431 1.00 89.94 97 TYR A N 1
ATOM 820 C CA . TYR A 1 97 ? -23.297 6.941 -7.654 1.00 89.94 97 TYR A CA 1
ATOM 821 C C . TYR A 1 97 ? -23.452 8.033 -8.713 1.00 89.94 97 TYR A C 1
ATOM 823 O O . TYR A 1 97 ? -23.636 7.756 -9.895 1.00 89.94 97 TYR A O 1
ATOM 831 N N . ASN A 1 98 ? -23.300 9.290 -8.299 1.00 87.75 98 ASN A N 1
ATOM 832 C CA . ASN A 1 98 ? -23.527 10.470 -9.140 1.00 87.75 98 ASN A CA 1
ATOM 833 C C . ASN A 1 98 ? -22.236 11.127 -9.672 1.00 87.75 98 ASN A C 1
ATOM 835 O O . ASN A 1 98 ? -22.291 12.041 -10.492 1.00 87.75 98 ASN A O 1
ATOM 839 N N . LYS A 1 99 ? -21.052 10.661 -9.257 1.00 88.50 99 LYS A N 1
ATOM 840 C CA . LYS A 1 99 ? -19.769 11.272 -9.643 1.00 88.50 99 LYS A CA 1
ATOM 841 C C . LYS A 1 99 ? -19.277 10.798 -11.023 1.00 88.50 99 LYS A C 1
ATOM 843 O O . LYS A 1 99 ? -19.676 9.736 -11.520 1.00 88.50 99 LYS A O 1
ATOM 848 N N . PRO A 1 100 ? -18.399 11.570 -11.691 1.00 91.62 100 PRO A N 1
ATOM 849 C CA . PRO A 1 100 ? -17.769 11.131 -12.931 1.00 91.62 100 PRO A CA 1
ATOM 850 C C . PRO A 1 100 ? -16.839 9.941 -12.669 1.00 91.62 100 PRO A C 1
ATOM 852 O O . PRO A 1 100 ? -15.959 9.997 -11.809 1.00 91.62 100 PRO A O 1
ATOM 855 N N . ILE A 1 101 ? -17.013 8.870 -13.442 1.00 94.62 101 ILE A N 1
ATOM 856 C CA . ILE A 1 101 ? -16.196 7.658 -13.346 1.00 94.62 101 ILE A CA 1
ATOM 857 C C . ILE A 1 101 ? -15.087 7.755 -14.384 1.00 94.62 101 ILE A C 1
ATOM 859 O O . ILE A 1 101 ? -15.341 8.003 -15.560 1.00 94.62 101 ILE A O 1
ATOM 863 N N . LYS A 1 102 ? -13.844 7.558 -13.947 1.00 94.31 102 LYS A N 1
ATOM 864 C CA . LYS A 1 102 ? -12.668 7.570 -14.820 1.00 94.31 102 LYS A CA 1
ATOM 865 C C . LYS A 1 102 ? -12.073 6.173 -14.875 1.00 94.31 102 LYS A C 1
ATOM 867 O O . LYS A 1 102 ? -11.857 5.555 -13.834 1.00 94.31 102 LYS A O 1
ATOM 872 N N . ILE A 1 103 ? -11.780 5.706 -16.085 1.00 95.94 103 ILE A N 1
ATOM 873 C CA . ILE A 1 103 ? -11.057 4.451 -16.284 1.00 95.94 103 ILE A CA 1
ATOM 874 C C . ILE A 1 103 ? -9.666 4.529 -15.627 1.00 95.94 103 ILE A C 1
ATOM 876 O O . ILE A 1 103 ? -9.041 5.601 -15.655 1.00 95.94 103 ILE A O 1
ATOM 880 N N . PRO A 1 104 ? -9.158 3.429 -15.039 1.00 96.75 104 PRO A N 1
ATOM 881 C CA . PRO A 1 104 ? -7.808 3.382 -14.499 1.00 96.75 104 PRO A CA 1
ATOM 882 C C . PRO A 1 104 ? -6.758 3.859 -15.507 1.00 96.75 104 PRO A C 1
ATOM 884 O O . PRO A 1 104 ? -6.782 3.530 -16.698 1.00 96.75 104 PRO A O 1
ATOM 887 N N . ARG A 1 105 ? -5.835 4.686 -15.013 1.00 97.12 105 ARG A N 1
ATOM 888 C CA . ARG A 1 105 ? -4.781 5.311 -15.814 1.00 97.12 105 ARG A CA 1
ATOM 889 C C . ARG A 1 105 ? -3.490 4.513 -15.723 1.00 97.12 105 ARG A C 1
ATOM 891 O O . ARG A 1 105 ? -3.214 3.877 -14.706 1.00 97.12 105 ARG A O 1
ATOM 898 N N . TYR A 1 106 ? -2.693 4.609 -16.780 1.00 97.94 106 TYR A N 1
ATOM 899 C CA . TYR A 1 106 ? -1.309 4.163 -16.751 1.00 97.94 106 TYR A CA 1
ATOM 900 C C . TYR A 1 106 ? -0.524 4.943 -15.696 1.00 97.94 106 TYR A C 1
ATOM 902 O O . TYR A 1 106 ? -0.770 6.127 -15.452 1.00 97.94 106 TYR A O 1
ATOM 910 N N . LEU A 1 107 ? 0.434 4.265 -15.082 1.00 96.44 107 LEU A N 1
ATOM 911 C CA . LEU A 1 107 ? 1.427 4.873 -14.214 1.00 96.44 107 LEU A CA 1
ATOM 912 C C . LEU A 1 107 ? 2.427 5.670 -15.057 1.00 96.44 107 LEU A C 1
ATOM 914 O O . LEU A 1 107 ? 2.712 5.312 -16.202 1.00 96.44 107 LEU A O 1
ATOM 918 N N . ASN A 1 108 ? 2.993 6.725 -14.468 1.00 93.75 108 ASN A N 1
ATOM 919 C CA . ASN A 1 108 ? 3.985 7.582 -15.122 1.00 93.75 108 ASN A CA 1
ATOM 920 C C . ASN A 1 108 ? 5.148 6.764 -15.710 1.00 93.75 108 ASN A C 1
ATOM 922 O O . ASN A 1 108 ? 5.592 5.789 -15.100 1.00 93.75 108 ASN A O 1
ATOM 926 N N . LYS A 1 109 ? 5.693 7.200 -16.855 1.00 90.69 109 LYS A N 1
ATOM 927 C CA . LYS A 1 109 ? 6.802 6.513 -17.546 1.00 90.69 109 LYS A CA 1
ATOM 928 C C . LYS A 1 109 ? 8.026 6.310 -16.645 1.00 90.69 109 LYS A C 1
ATOM 930 O O . LYS A 1 109 ? 8.583 5.219 -16.626 1.00 90.69 109 LYS A O 1
ATOM 935 N N . GLU A 1 110 ? 8.371 7.299 -15.827 1.00 88.56 110 GLU A N 1
ATOM 936 C CA . GLU A 1 110 ? 9.462 7.230 -14.836 1.00 88.56 110 GLU A CA 1
ATOM 937 C C . GLU A 1 110 ? 9.002 6.741 -13.450 1.00 88.56 110 GLU A C 1
ATOM 939 O O . GLU A 1 110 ? 9.756 6.734 -12.474 1.00 88.56 110 GLU A O 1
ATOM 944 N N . GLY A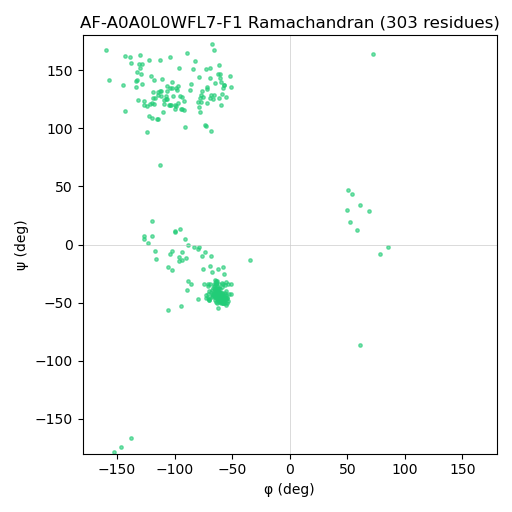 1 111 ? 7.730 6.358 -13.341 1.00 91.19 111 GLY A N 1
ATOM 945 C CA . GLY A 1 111 ? 7.138 5.860 -12.114 1.00 91.19 111 GLY A CA 1
ATOM 946 C C . GLY A 1 111 ? 7.744 4.533 -11.671 1.00 91.19 111 GLY A C 1
ATOM 947 O O . GLY A 1 111 ? 8.436 3.831 -12.408 1.00 91.19 111 GLY A O 1
ATOM 948 N N . LYS A 1 112 ? 7.429 4.167 -10.436 1.00 95.44 112 LYS A N 1
ATOM 949 C CA . LYS A 1 112 ? 7.756 2.869 -9.854 1.00 95.44 112 LYS A CA 1
ATOM 950 C C . LYS A 1 112 ? 6.495 2.294 -9.230 1.00 95.44 112 LYS A C 1
ATOM 952 O O . LYS A 1 112 ? 5.628 3.056 -8.802 1.00 95.44 112 LYS A O 1
ATOM 957 N N . PHE A 1 113 ? 6.407 0.976 -9.164 1.00 97.31 113 PHE A N 1
ATOM 958 C CA . PHE A 1 113 ? 5.273 0.285 -8.575 1.00 97.31 113 PHE A CA 1
ATOM 959 C C . PHE A 1 113 ? 5.723 -0.628 -7.444 1.00 97.31 113 PHE A C 1
ATOM 961 O O . PHE A 1 113 ? 6.899 -0.970 -7.333 1.00 97.31 113 PHE A O 1
ATOM 968 N N . VAL A 1 114 ? 4.782 -0.964 -6.569 1.00 97.31 114 VAL A N 1
ATOM 969 C CA . VAL A 1 114 ? 5.028 -1.825 -5.414 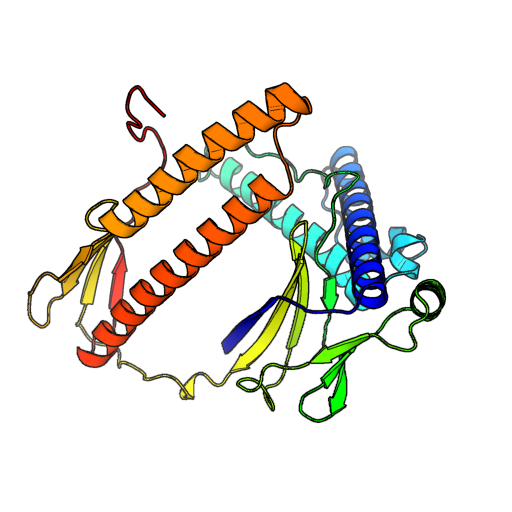1.00 97.31 114 VAL A CA 1
ATOM 970 C C . VAL A 1 114 ? 5.466 -3.225 -5.865 1.00 97.31 114 VAL A C 1
ATOM 972 O O . VAL A 1 114 ? 5.029 -3.732 -6.901 1.00 97.31 114 VAL A O 1
ATOM 975 N N . LEU A 1 115 ? 6.336 -3.846 -5.073 1.00 98.19 115 LEU A N 1
ATOM 976 C CA . LEU A 1 115 ? 6.672 -5.265 -5.172 1.00 98.19 115 LEU A CA 1
ATOM 977 C C . LEU A 1 115 ? 5.921 -6.018 -4.081 1.00 98.19 115 LEU A C 1
ATOM 979 O O . LEU A 1 115 ? 6.019 -5.628 -2.920 1.00 98.19 115 LEU A O 1
ATOM 983 N N . LEU A 1 116 ? 5.191 -7.073 -4.443 1.00 98.12 116 LEU A N 1
ATOM 984 C CA . LEU A 1 116 ? 4.431 -7.902 -3.509 1.00 98.12 116 LEU A CA 1
ATOM 985 C C . LEU A 1 116 ? 5.030 -9.311 -3.493 1.00 98.12 116 LEU A C 1
ATOM 987 O O . LEU A 1 116 ? 4.877 -10.065 -4.453 1.00 98.12 116 LEU A O 1
ATOM 991 N N . TYR A 1 117 ? 5.704 -9.663 -2.403 1.00 98.06 117 TYR A N 1
ATOM 992 C CA . TYR A 1 117 ? 6.276 -10.986 -2.181 1.00 98.06 117 TYR A CA 1
ATOM 993 C C . TYR A 1 117 ? 5.330 -11.840 -1.338 1.00 98.06 117 TYR A C 1
ATOM 995 O O . TYR A 1 117 ? 4.981 -11.492 -0.211 1.00 98.06 117 TYR A O 1
ATOM 1003 N N . THR A 1 118 ? 4.931 -12.982 -1.890 1.00 96.62 118 THR A N 1
ATOM 1004 C CA . THR A 1 118 ? 4.192 -14.040 -1.187 1.00 96.62 118 THR A CA 1
ATOM 1005 C C . THR A 1 118 ? 5.159 -15.040 -0.542 1.00 96.62 118 THR A C 1
ATOM 1007 O O . THR A 1 118 ? 6.319 -15.083 -0.956 1.00 96.62 118 THR A O 1
ATOM 1010 N N . PRO A 1 119 ? 4.717 -15.911 0.391 1.00 95.88 119 PRO A N 1
ATOM 1011 C CA . PRO A 1 119 ? 5.607 -16.829 1.111 1.00 95.88 119 PRO A CA 1
ATOM 1012 C C . PRO A 1 119 ? 6.445 -17.725 0.194 1.00 95.88 119 PRO A C 1
ATOM 1014 O O . PRO A 1 119 ? 7.608 -17.963 0.478 1.00 95.88 119 PRO A O 1
ATOM 1017 N N . ALA A 1 120 ? 5.911 -18.104 -0.972 1.00 94.06 120 ALA A N 1
ATOM 1018 C CA . ALA A 1 120 ? 6.635 -18.872 -1.989 1.00 94.06 120 ALA A CA 1
ATOM 1019 C C . ALA A 1 120 ? 7.932 -18.210 -2.515 1.00 94.06 120 ALA A C 1
ATOM 1021 O O . ALA A 1 120 ? 8.775 -18.898 -3.076 1.00 94.06 120 ALA A O 1
ATOM 1022 N N . HIS A 1 121 ? 8.102 -16.893 -2.349 1.00 95.62 121 HIS A N 1
ATOM 1023 C CA . HIS A 1 121 ? 9.304 -16.147 -2.755 1.00 95.62 121 HIS A CA 1
ATOM 1024 C C . HIS A 1 121 ? 10.007 -15.457 -1.580 1.00 95.62 121 HIS A C 1
ATOM 1026 O O . HIS A 1 121 ? 10.774 -14.507 -1.766 1.00 95.62 121 HIS A O 1
ATOM 1032 N N . MET A 1 122 ? 9.725 -15.927 -0.367 1.00 96.50 122 MET A N 1
ATOM 1033 C CA . MET A 1 122 ? 10.355 -15.495 0.872 1.00 96.50 122 MET A CA 1
ATOM 1034 C C . MET A 1 122 ? 10.977 -16.721 1.534 1.00 96.50 122 MET A C 1
ATOM 1036 O O . MET A 1 122 ? 10.262 -17.597 2.012 1.00 96.50 122 MET A O 1
ATOM 1040 N N . ARG A 1 123 ? 12.308 -16.795 1.576 1.00 96.56 123 ARG A N 1
ATOM 1041 C CA . ARG A 1 123 ? 13.019 -17.874 2.269 1.00 96.56 123 ARG A CA 1
ATOM 1042 C C . ARG A 1 123 ? 13.594 -17.347 3.574 1.00 96.56 123 ARG A C 1
ATOM 1044 O O . ARG A 1 123 ? 14.421 -16.442 3.557 1.00 96.56 123 ARG A O 1
ATOM 1051 N N . TYR A 1 124 ? 13.184 -17.929 4.694 1.00 95.94 124 TYR A N 1
ATOM 1052 C CA . TYR A 1 124 ? 13.822 -17.660 5.979 1.00 95.94 124 TYR A CA 1
ATOM 1053 C C . TYR A 1 124 ? 15.230 -18.259 5.968 1.00 95.94 124 TYR A C 1
ATOM 1055 O O . TYR A 1 124 ? 15.400 -19.436 5.647 1.00 95.94 124 TYR A O 1
ATOM 1063 N N . ILE A 1 125 ? 16.229 -17.432 6.264 1.00 95.88 125 ILE A N 1
ATOM 1064 C CA . ILE A 1 125 ? 17.631 -17.862 6.409 1.00 95.88 125 ILE A CA 1
ATOM 1065 C C . ILE A 1 125 ? 18.063 -17.885 7.879 1.00 95.88 125 ILE A C 1
ATOM 1067 O O . ILE A 1 125 ? 19.006 -18.577 8.239 1.00 95.88 125 ILE A O 1
ATOM 1071 N N . SER A 1 126 ? 17.329 -17.168 8.729 1.00 94.44 126 SER A N 1
ATOM 1072 C CA . SER A 1 126 ? 17.421 -17.183 10.185 1.00 94.44 126 SER A CA 1
ATOM 1073 C C . SER A 1 126 ? 16.049 -16.811 10.771 1.00 94.44 126 SER A C 1
ATOM 1075 O O . SER A 1 126 ? 15.097 -16.530 10.035 1.00 94.44 126 SER A O 1
ATOM 1077 N N . ASN A 1 127 ? 15.939 -16.748 12.099 1.00 92.38 127 ASN A N 1
ATOM 1078 C CA . ASN A 1 127 ? 14.719 -16.302 12.781 1.00 92.38 127 ASN A CA 1
ATOM 1079 C C . ASN A 1 127 ? 14.327 -14.839 12.473 1.00 92.38 127 ASN A C 1
ATOM 1081 O O . ASN A 1 127 ? 13.163 -14.473 12.642 1.00 92.38 127 ASN A O 1
ATOM 1085 N N . ASN A 1 128 ? 15.269 -14.005 12.023 1.00 95.06 128 ASN A N 1
ATOM 1086 C CA . ASN A 1 128 ? 15.083 -12.568 11.835 1.00 95.06 128 ASN A CA 1
ATOM 1087 C C . ASN A 1 128 ? 15.450 -12.067 10.429 1.00 95.06 128 ASN A C 1
ATOM 1089 O O . ASN A 1 128 ? 15.445 -10.856 10.210 1.00 95.06 128 ASN A O 1
ATOM 1093 N N . GLN A 1 129 ? 15.752 -12.948 9.475 1.00 96.31 129 GLN A N 1
ATOM 1094 C CA . GLN A 1 129 ? 16.124 -12.567 8.113 1.00 96.31 129 GLN A CA 1
ATOM 1095 C C . GLN A 1 129 ? 15.378 -13.388 7.063 1.00 96.31 129 GLN A C 1
ATOM 1097 O O . GLN A 1 129 ? 15.281 -14.615 7.137 1.00 96.31 129 GLN A O 1
ATOM 1102 N N . ILE A 1 130 ? 14.893 -12.682 6.041 1.00 97.12 130 ILE A N 1
ATOM 1103 C CA . ILE A 1 130 ? 14.216 -13.254 4.879 1.00 97.12 130 ILE A CA 1
ATOM 1104 C C . ILE A 1 130 ? 15.028 -12.923 3.635 1.00 97.12 130 ILE A C 1
ATOM 1106 O O . ILE A 1 130 ? 15.192 -11.754 3.291 1.00 97.12 130 ILE A O 1
ATOM 1110 N N . ARG A 1 131 ? 15.469 -13.953 2.918 1.00 97.81 131 ARG A N 1
ATOM 1111 C CA . ARG A 1 131 ? 15.971 -13.835 1.551 1.00 97.81 131 ARG A CA 1
ATOM 1112 C C . ARG A 1 131 ? 14.786 -13.746 0.592 1.00 97.81 131 ARG A C 1
ATOM 1114 O O . ARG A 1 131 ? 13.945 -14.647 0.546 1.00 97.81 131 ARG A O 1
ATOM 1121 N N . LEU A 1 132 ? 14.730 -12.674 -0.190 1.00 97.94 132 LEU A N 1
ATOM 1122 C CA . LEU A 1 132 ? 13.752 -12.514 -1.262 1.00 97.94 132 LEU A CA 1
ATOM 1123 C C . LEU A 1 132 ? 14.256 -13.170 -2.545 1.00 97.94 132 LEU A C 1
ATOM 1125 O O . LEU A 1 132 ? 15.426 -13.041 -2.903 1.00 97.94 132 LEU A O 1
ATOM 1129 N N . THR A 1 133 ? 13.369 -13.860 -3.263 1.00 97.75 133 THR A N 1
ATOM 1130 C CA . THR A 1 133 ? 13.713 -14.381 -4.591 1.00 97.75 133 THR A CA 1
ATOM 1131 C C . THR A 1 133 ? 13.935 -13.232 -5.567 1.00 97.75 133 THR A C 1
ATOM 1133 O O . THR A 1 133 ? 13.039 -12.425 -5.788 1.00 97.75 133 THR A O 1
ATOM 1136 N N . VAL A 1 134 ? 15.090 -13.207 -6.220 1.00 97.31 134 VAL A N 1
ATOM 1137 C CA . VAL A 1 134 ? 15.413 -12.292 -7.319 1.00 97.31 134 VAL A CA 1
ATOM 1138 C C . VAL A 1 134 ? 16.032 -13.121 -8.443 1.00 97.31 134 VAL A C 1
ATOM 1140 O O . VAL A 1 134 ? 16.648 -14.155 -8.181 1.00 97.31 134 VAL A O 1
ATOM 1143 N N . LYS A 1 135 ? 15.827 -12.724 -9.702 1.00 96.19 135 LYS A N 1
ATOM 1144 C CA . LYS A 1 135 ? 16.454 -13.397 -10.847 1.00 96.19 135 LYS A CA 1
ATOM 1145 C C . LYS A 1 135 ? 17.974 -13.236 -10.790 1.00 96.19 135 LYS A C 1
ATOM 1147 O O . LYS A 1 135 ? 18.458 -12.151 -10.477 1.00 96.19 135 LYS A O 1
ATOM 1152 N N . LYS A 1 136 ? 18.701 -14.310 -11.116 1.00 96.00 136 LYS A N 1
ATOM 1153 C CA . LYS A 1 136 ? 20.172 -14.359 -11.087 1.00 96.00 136 LYS A CA 1
ATOM 1154 C C . LYS A 1 136 ? 20.792 -13.233 -11.921 1.00 96.00 136 LYS A C 1
ATOM 1156 O O . LYS A 1 136 ? 21.619 -12.495 -11.408 1.00 96.00 136 LYS A O 1
ATOM 1161 N N . GLU A 1 137 ? 20.272 -13.026 -13.126 1.00 95.88 137 GLU A N 1
ATOM 1162 C CA . GLU A 1 137 ? 20.681 -11.963 -14.055 1.00 95.88 137 GLU A CA 1
ATOM 1163 C C . GLU A 1 137 ? 20.645 -10.562 -13.407 1.00 95.88 137 GLU A C 1
ATOM 1165 O O . GLU A 1 137 ? 21.570 -9.768 -13.556 1.00 95.88 137 GLU A O 1
ATOM 1170 N N . LEU A 1 138 ? 19.594 -10.258 -12.632 1.00 96.75 138 LEU A N 1
ATOM 1171 C CA . LEU A 1 138 ? 19.463 -8.974 -11.935 1.00 96.75 138 LEU A CA 1
ATOM 1172 C C . LEU A 1 138 ? 20.384 -8.875 -10.716 1.00 96.75 138 LEU A C 1
ATOM 1174 O O . LEU A 1 138 ? 20.864 -7.791 -10.402 1.00 96.75 138 LEU A O 1
ATOM 1178 N N . LEU A 1 139 ? 20.625 -9.979 -10.013 1.00 97.62 139 LEU A N 1
ATOM 1179 C CA . LEU A 1 139 ? 21.573 -10.007 -8.899 1.00 97.62 139 LEU A CA 1
ATOM 1180 C C . LEU A 1 139 ? 22.999 -9.731 -9.398 1.00 97.62 139 LEU A C 1
ATOM 1182 O O . LEU A 1 139 ? 23.663 -8.838 -8.875 1.00 97.62 139 LEU A O 1
ATOM 1186 N N . GLU A 1 140 ? 23.415 -10.414 -10.465 1.00 97.31 140 GLU A N 1
ATOM 1187 C CA . GLU A 1 140 ? 24.725 -10.246 -11.103 1.00 97.31 140 GLU A CA 1
ATOM 1188 C C . GLU A 1 140 ? 24.913 -8.829 -11.649 1.00 97.31 140 GLU A C 1
ATOM 1190 O O . GLU A 1 140 ? 25.912 -8.187 -11.336 1.00 97.31 140 GLU A O 1
ATOM 1195 N N . LYS A 1 141 ? 23.911 -8.285 -12.354 1.00 97.50 141 LYS A N 1
ATOM 1196 C CA . LYS A 1 141 ? 23.924 -6.899 -12.856 1.00 97.50 141 LYS A CA 1
ATOM 1197 C C . LYS A 1 141 ? 24.196 -5.857 -11.765 1.00 97.50 141 LYS A C 1
ATOM 1199 O O . LYS A 1 141 ? 24.793 -4.819 -12.040 1.00 97.50 141 LYS A O 1
ATOM 1204 N N . HIS A 1 142 ? 23.732 -6.104 -10.539 1.00 97.56 142 HIS A N 1
ATOM 1205 C CA . HIS A 1 142 ? 23.917 -5.196 -9.400 1.00 97.56 142 HIS A CA 1
ATOM 1206 C C . HIS A 1 142 ? 25.062 -5.616 -8.469 1.00 97.56 142 HIS A C 1
ATOM 1208 O O . HIS A 1 142 ? 25.201 -5.031 -7.397 1.00 97.56 142 HIS A O 1
ATOM 1214 N N . ASN A 1 143 ? 25.895 -6.588 -8.857 1.00 97.38 143 ASN A N 1
ATOM 1215 C CA . ASN A 1 143 ? 26.988 -7.126 -8.039 1.00 97.38 143 ASN A CA 1
ATOM 1216 C C . ASN A 1 143 ? 26.516 -7.615 -6.656 1.00 97.38 143 ASN A C 1
ATOM 1218 O O . ASN A 1 143 ? 27.132 -7.331 -5.626 1.00 97.38 143 ASN A O 1
ATOM 1222 N N . LEU A 1 144 ? 25.386 -8.324 -6.620 1.00 97.56 144 LEU A N 1
ATOM 1223 C CA . LEU A 1 144 ? 24.791 -8.887 -5.411 1.00 97.56 144 LEU A CA 1
ATOM 1224 C C . LEU A 1 144 ? 24.685 -10.404 -5.533 1.00 97.56 144 LEU A C 1
ATOM 1226 O O . LEU A 1 144 ? 24.391 -10.935 -6.597 1.00 97.56 144 LEU A O 1
ATOM 1230 N N . LYS A 1 145 ? 24.867 -11.113 -4.417 1.00 96.88 145 LYS A N 1
ATOM 1231 C CA . LYS A 1 145 ? 24.591 -12.558 -4.344 1.00 96.88 145 LYS A CA 1
ATOM 1232 C C . LYS A 1 145 ? 23.139 -12.844 -3.966 1.00 96.88 145 LYS A C 1
ATOM 1234 O O . LYS A 1 145 ? 22.569 -13.850 -4.375 1.00 96.88 145 LYS A O 1
ATOM 1239 N N . GLU A 1 146 ? 22.540 -11.964 -3.171 1.00 97.19 146 GLU A N 1
ATOM 1240 C CA . GLU A 1 146 ? 21.199 -12.126 -2.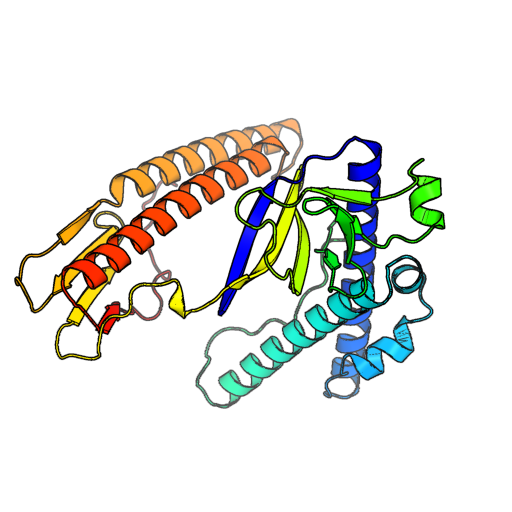624 1.00 97.19 146 GLU A CA 1
ATOM 1241 C C . GLU A 1 146 ? 20.603 -10.783 -2.188 1.00 97.19 146 GLU A C 1
ATOM 1243 O O . GLU A 1 146 ? 21.309 -9.782 -2.082 1.00 97.19 146 GLU A O 1
ATOM 1248 N N . LEU A 1 147 ? 19.295 -10.777 -1.917 1.00 97.81 147 LEU A N 1
ATOM 1249 C CA . LEU A 1 147 ? 18.586 -9.659 -1.302 1.00 97.81 147 LEU A CA 1
ATOM 1250 C C . LEU A 1 147 ? 17.966 -10.132 0.015 1.00 97.81 147 LEU A C 1
ATOM 1252 O O . LEU A 1 147 ? 16.998 -10.899 0.006 1.00 97.81 147 LEU A O 1
ATOM 1256 N N . ILE A 1 148 ? 18.515 -9.673 1.138 1.00 97.62 148 ILE A N 1
ATOM 1257 C CA . ILE A 1 148 ? 18.057 -10.036 2.483 1.00 97.62 148 ILE A CA 1
ATOM 1258 C C . ILE A 1 148 ? 17.312 -8.864 3.116 1.00 97.62 148 ILE A C 1
ATOM 1260 O O . ILE A 1 148 ? 17.752 -7.719 3.070 1.00 97.62 148 ILE A O 1
ATOM 1264 N N . ILE A 1 149 ? 16.183 -9.163 3.755 1.00 97.38 149 ILE A N 1
ATOM 1265 C CA . ILE A 1 149 ? 15.394 -8.207 4.522 1.00 97.38 149 ILE A CA 1
ATOM 1266 C C . ILE A 1 149 ? 15.328 -8.655 5.981 1.00 97.38 149 ILE A C 1
ATOM 1268 O O . ILE A 1 149 ? 14.891 -9.767 6.285 1.00 97.38 149 ILE A O 1
ATOM 1272 N N . THR A 1 150 ? 15.708 -7.759 6.891 1.00 96.44 150 THR A N 1
ATOM 1273 C CA . THR A 1 150 ? 15.613 -7.988 8.336 1.00 96.44 150 THR A CA 1
ATOM 1274 C C . THR A 1 150 ? 14.179 -7.815 8.832 1.00 96.44 150 THR A C 1
ATOM 1276 O O . THR A 1 150 ? 13.532 -6.790 8.595 1.00 96.44 150 THR A O 1
ATOM 1279 N N . ILE A 1 151 ? 13.699 -8.812 9.568 1.00 96.50 151 ILE A N 1
ATOM 1280 C CA . ILE A 1 151 ? 12.406 -8.823 10.239 1.00 96.50 151 ILE A CA 1
ATOM 1281 C C . ILE A 1 151 ? 12.487 -7.950 11.508 1.00 96.50 151 ILE A C 1
ATOM 1283 O O . ILE A 1 151 ? 13.414 -8.101 12.306 1.00 96.50 151 ILE A O 1
ATOM 1287 N N . PRO A 1 152 ? 11.526 -7.039 11.738 1.00 95.62 152 PRO A N 1
ATOM 1288 C CA . PRO A 1 152 ? 11.447 -6.251 12.966 1.00 95.62 152 PRO A CA 1
ATOM 1289 C C . PRO A 1 152 ? 11.312 -7.126 14.220 1.00 95.62 152 PRO A C 1
ATOM 1291 O O . PRO A 1 152 ? 10.540 -8.083 14.223 1.00 95.62 152 PRO A O 1
ATOM 1294 N N . LYS A 1 153 ? 12.010 -6.756 15.305 1.00 95.31 153 LYS A N 1
ATOM 1295 C CA . LYS A 1 153 ? 12.094 -7.555 16.544 1.00 95.31 153 LYS A CA 1
ATOM 1296 C C . LYS A 1 153 ? 10.727 -7.996 17.087 1.00 95.31 153 LYS A C 1
ATOM 1298 O O . LYS A 1 153 ? 10.568 -9.149 17.460 1.00 95.31 153 LYS A O 1
ATOM 1303 N N . HIS A 1 154 ? 9.729 -7.111 17.076 1.00 93.81 154 HIS A N 1
ATOM 1304 C CA . HIS A 1 154 ? 8.394 -7.375 17.632 1.00 93.81 154 HIS A CA 1
ATOM 1305 C C . HIS A 1 154 ? 7.517 -8.315 16.789 1.00 93.81 154 HIS A C 1
ATOM 1307 O O . HIS A 1 154 ? 6.426 -8.673 17.228 1.00 93.81 154 HIS A O 1
ATOM 1313 N N . ILE A 1 155 ? 7.955 -8.700 15.583 1.00 95.00 155 ILE A N 1
ATOM 1314 C CA . ILE A 1 155 ? 7.237 -9.663 14.729 1.00 95.00 155 ILE A CA 1
ATOM 1315 C C . ILE A 1 155 ? 8.056 -10.922 14.419 1.00 95.00 155 ILE A C 1
ATOM 1317 O O . ILE A 1 155 ? 7.622 -11.744 13.611 1.00 95.00 155 ILE A O 1
ATOM 1321 N N . ILE A 1 156 ? 9.222 -11.097 15.050 1.00 95.31 156 ILE A N 1
ATOM 1322 C CA . ILE A 1 156 ? 9.982 -12.351 14.973 1.00 95.31 156 ILE A CA 1
ATOM 1323 C C . ILE A 1 156 ? 9.085 -13.505 15.455 1.00 95.31 156 ILE A C 1
ATOM 1325 O O . ILE A 1 156 ? 8.324 -13.360 16.409 1.00 95.31 156 ILE A O 1
ATOM 1329 N N . GLY A 1 157 ? 9.119 -14.633 14.743 1.00 92.12 157 GLY A N 1
ATOM 1330 C CA . GLY A 1 157 ? 8.272 -15.802 15.018 1.00 92.12 157 GLY A CA 1
ATOM 1331 C C . GLY A 1 157 ? 6.823 -15.694 14.523 1.00 92.12 157 GLY A C 1
ATOM 1332 O O . GLY A 1 157 ? 6.098 -16.686 14.540 1.00 92.12 157 GLY A O 1
ATOM 1333 N N . LYS A 1 158 ? 6.373 -14.530 14.031 1.00 93.94 158 LYS A N 1
ATOM 1334 C CA . LYS A 1 158 ? 5.044 -14.400 13.413 1.00 93.94 158 LYS A CA 1
ATOM 1335 C C . LYS A 1 158 ? 5.055 -14.938 11.981 1.00 93.94 158 LYS A C 1
ATOM 1337 O O . LYS A 1 158 ? 6.007 -14.739 11.225 1.00 93.94 158 LYS A O 1
ATOM 1342 N N . THR A 1 159 ? 3.949 -15.556 11.564 1.00 94.56 159 THR A N 1
ATOM 1343 C CA . THR A 1 159 ? 3.778 -16.030 10.185 1.00 94.56 159 THR A CA 1
ATOM 1344 C C . THR A 1 159 ? 3.541 -14.855 9.238 1.00 94.56 159 THR A C 1
ATOM 1346 O O . THR A 1 159 ? 2.429 -14.322 9.164 1.00 94.56 159 THR A O 1
ATOM 1349 N N . ILE A 1 160 ? 4.571 -14.468 8.484 1.00 96.69 160 ILE A N 1
ATOM 1350 C CA . ILE A 1 160 ? 4.474 -13.427 7.456 1.00 96.69 160 ILE A CA 1
ATOM 1351 C C . ILE A 1 160 ? 3.800 -14.023 6.216 1.00 96.69 160 ILE A C 1
ATOM 1353 O O . ILE A 1 160 ? 4.236 -15.029 5.660 1.00 96.69 160 ILE A O 1
ATOM 1357 N N . LYS A 1 161 ? 2.697 -13.407 5.797 1.00 96.88 161 LYS A N 1
ATOM 1358 C CA . LYS A 1 161 ? 1.870 -13.836 4.662 1.00 96.88 161 LYS A CA 1
ATOM 1359 C C . LYS A 1 161 ? 2.112 -12.999 3.418 1.00 96.88 161 LYS A C 1
ATOM 1361 O O . LYS A 1 161 ? 1.844 -13.473 2.321 1.00 96.88 161 LYS A O 1
ATOM 1366 N N . GLU A 1 162 ? 2.631 -11.789 3.572 1.00 97.25 162 GLU A N 1
ATOM 1367 C CA . GLU A 1 162 ? 3.015 -10.948 2.448 1.00 97.25 162 GLU A CA 1
ATOM 1368 C C . GLU A 1 162 ? 4.070 -9.927 2.890 1.00 97.25 162 GLU A C 1
ATOM 1370 O O . GLU A 1 162 ? 3.988 -9.377 3.990 1.00 97.25 162 GLU A O 1
ATOM 1375 N N . LEU A 1 163 ? 5.047 -9.654 2.029 1.00 98.06 163 LEU A N 1
ATOM 1376 C CA . LEU A 1 163 ? 6.002 -8.563 2.190 1.00 98.06 163 LEU A CA 1
ATOM 1377 C C . LEU A 1 163 ? 5.866 -7.612 1.004 1.00 98.06 163 LEU A C 1
ATOM 1379 O O . LEU A 1 163 ? 6.040 -8.010 -0.148 1.00 98.06 163 LEU A O 1
ATOM 1383 N N . ARG A 1 164 ? 5.569 -6.341 1.277 1.00 98.31 164 ARG A N 1
ATOM 1384 C CA . ARG A 1 164 ? 5.469 -5.300 0.248 1.00 98.31 164 ARG A CA 1
ATOM 1385 C C . ARG A 1 164 ? 6.658 -4.370 0.309 1.00 98.31 164 ARG A C 1
ATOM 1387 O O . ARG A 1 164 ? 6.959 -3.841 1.375 1.00 98.31 164 ARG A O 1
ATOM 1394 N N . ILE A 1 165 ? 7.273 -4.087 -0.835 1.00 98.12 165 ILE A N 1
ATOM 1395 C CA . ILE A 1 165 ? 8.255 -3.008 -0.955 1.00 98.12 165 ILE A CA 1
ATOM 1396 C C . ILE A 1 165 ? 7.650 -1.882 -1.785 1.00 98.12 165 ILE A C 1
ATOM 1398 O O . ILE A 1 165 ? 7.383 -2.035 -2.975 1.00 98.12 165 ILE A O 1
ATOM 1402 N N . ASN A 1 166 ? 7.431 -0.740 -1.141 1.00 95.88 166 ASN A N 1
ATOM 1403 C CA . ASN A 1 166 ? 6.808 0.437 -1.724 1.00 95.88 166 ASN A CA 1
ATOM 1404 C C . ASN A 1 166 ? 7.862 1.514 -2.035 1.00 95.88 166 ASN A C 1
ATOM 1406 O O . ASN A 1 166 ? 8.515 2.017 -1.110 1.00 95.88 166 ASN A O 1
ATOM 1410 N N . PRO A 1 167 ? 8.004 1.927 -3.305 1.00 93.19 167 PRO A N 1
ATOM 1411 C CA . PRO A 1 167 ? 8.894 3.014 -3.683 1.00 93.19 167 PRO A CA 1
ATOM 1412 C C . PRO A 1 167 ? 8.270 4.380 -3.369 1.00 93.19 167 PRO A C 1
ATOM 1414 O O . PRO A 1 167 ? 7.299 4.792 -3.996 1.00 93.19 167 PRO A O 1
ATOM 1417 N N . LEU A 1 168 ? 8.858 5.119 -2.427 1.00 85.00 168 LEU A N 1
ATOM 1418 C CA . LEU A 1 168 ? 8.424 6.464 -2.034 1.00 85.00 168 LEU A CA 1
ATOM 1419 C C . LEU A 1 168 ? 9.471 7.506 -2.427 1.00 85.00 168 LEU A C 1
ATOM 1421 O O . LEU A 1 168 ? 10.149 8.096 -1.585 1.00 85.00 168 LEU A O 1
ATOM 1425 N N . GLY A 1 169 ? 9.617 7.706 -3.739 1.00 75.88 169 GLY A N 1
ATOM 1426 C CA . GLY A 1 169 ? 10.547 8.669 -4.332 1.00 75.88 169 GLY A CA 1
ATOM 1427 C C . GLY A 1 169 ? 12.008 8.373 -3.978 1.00 75.88 169 GLY A C 1
ATOM 1428 O O . GLY A 1 169 ? 12.711 7.693 -4.726 1.00 75.88 169 GLY A O 1
ATOM 1429 N N . GLN A 1 170 ? 12.449 8.893 -2.831 1.00 78.94 170 GLN A N 1
ATOM 1430 C CA . GLN A 1 170 ? 13.825 8.845 -2.328 1.00 78.94 170 GLN A CA 1
ATOM 1431 C C . GLN A 1 170 ? 14.125 7.682 -1.383 1.00 78.94 170 GLN A C 1
ATOM 1433 O O . GLN A 1 170 ? 15.287 7.439 -1.077 1.00 78.94 170 GLN A O 1
ATOM 1438 N N . PHE A 1 171 ? 13.111 6.992 -0.875 1.00 87.88 171 PHE A N 1
ATOM 1439 C CA . PHE A 1 171 ? 13.304 5.869 0.036 1.00 87.88 171 PHE A CA 1
ATOM 1440 C C . PHE A 1 171 ? 12.343 4.739 -0.303 1.00 87.88 171 PHE A C 1
ATOM 1442 O O . PHE A 1 171 ? 11.335 4.919 -0.990 1.00 87.88 171 PHE A O 1
ATOM 1449 N N . LEU A 1 172 ? 12.690 3.557 0.184 1.00 94.00 172 LEU A N 1
ATOM 1450 C CA . LEU A 1 172 ? 11.870 2.366 0.089 1.00 94.00 172 LEU A CA 1
ATOM 1451 C C . LEU A 1 172 ? 11.208 2.142 1.444 1.00 94.00 172 LEU A C 1
ATOM 1453 O O . LEU A 1 172 ? 11.817 2.341 2.499 1.00 94.00 172 LEU A O 1
ATOM 1457 N N . LYS A 1 173 ? 9.944 1.749 1.413 1.00 94.94 173 LYS A N 1
ATOM 1458 C CA . LYS A 1 173 ? 9.202 1.335 2.596 1.00 94.94 173 LYS A CA 1
ATOM 1459 C C . LYS A 1 173 ? 8.930 -0.154 2.484 1.00 94.94 173 LYS A C 1
ATOM 1461 O O . LYS A 1 173 ? 8.455 -0.588 1.440 1.00 94.94 173 LYS A O 1
ATOM 1466 N N . VAL A 1 174 ? 9.198 -0.905 3.539 1.00 97.38 174 VAL A N 1
ATOM 1467 C CA . VAL A 1 174 ? 8.818 -2.313 3.627 1.00 97.38 174 VAL A CA 1
ATOM 1468 C C . VAL A 1 174 ? 7.609 -2.451 4.544 1.00 97.38 174 VAL A C 1
ATOM 1470 O O . VAL A 1 174 ? 7.550 -1.826 5.604 1.00 97.38 174 VAL A O 1
ATOM 1473 N N . GLU A 1 175 ? 6.626 -3.229 4.112 1.00 97.94 175 GLU A N 1
ATOM 1474 C CA . GLU A 1 175 ? 5.426 -3.549 4.878 1.00 97.94 175 GLU A CA 1
ATOM 1475 C C . GLU A 1 175 ? 5.366 -5.068 5.038 1.00 97.94 175 GLU A C 1
ATOM 1477 O O . GLU A 1 175 ? 5.348 -5.797 4.049 1.00 97.94 175 GLU A O 1
ATOM 1482 N N . PHE A 1 176 ? 5.361 -5.540 6.280 1.00 97.88 176 PHE A N 1
ATOM 1483 C CA . PHE A 1 176 ? 5.210 -6.950 6.621 1.00 97.88 176 PHE A CA 1
ATOM 1484 C C . PHE A 1 176 ? 3.765 -7.189 7.026 1.00 97.88 176 PHE A C 1
ATOM 1486 O O . PHE A 1 176 ? 3.319 -6.631 8.030 1.00 97.88 176 PHE A O 1
ATOM 1493 N N . ILE A 1 177 ? 3.047 -8.009 6.265 1.00 97.69 177 ILE A N 1
ATOM 1494 C CA . ILE A 1 177 ? 1.690 -8.446 6.572 1.00 97.69 177 ILE A CA 1
ATOM 1495 C C . ILE A 1 177 ? 1.782 -9.839 7.184 1.00 97.69 177 ILE A C 1
ATOM 1497 O O . ILE A 1 177 ? 2.281 -10.767 6.547 1.00 97.69 177 ILE A O 1
ATOM 1501 N N . TYR A 1 178 ? 1.312 -9.997 8.416 1.00 96.06 178 TYR A N 1
ATOM 1502 C CA . TYR A 1 178 ? 1.467 -11.231 9.187 1.00 96.06 178 TYR A CA 1
ATOM 1503 C C . TYR A 1 178 ? 0.193 -11.600 9.941 1.00 96.06 178 TYR A C 1
ATOM 1505 O O . TYR A 1 178 ? -0.651 -10.749 10.231 1.00 96.06 178 TYR A O 1
ATOM 1513 N N . LEU A 1 179 ? 0.055 -12.892 10.241 1.00 94.50 179 LEU A N 1
ATOM 1514 C CA . LEU A 1 179 ? -1.031 -13.392 11.073 1.00 94.50 179 LEU A CA 1
ATOM 1515 C C . LEU A 1 179 ? -0.812 -12.989 12.529 1.00 94.50 179 LEU A C 1
ATOM 1517 O O . LEU A 1 179 ? 0.281 -13.149 13.077 1.00 94.50 179 LEU A O 1
ATOM 1521 N N . ASN A 1 180 ? -1.881 -12.517 13.160 1.00 89.88 180 ASN A N 1
ATOM 1522 C CA . ASN A 1 180 ? -1.939 -12.346 14.599 1.00 89.88 180 ASN A CA 1
ATOM 1523 C C . ASN A 1 180 ? -3.200 -13.002 15.167 1.00 89.88 180 ASN A C 1
ATOM 1525 O O . ASN A 1 180 ? -4.250 -13.034 14.512 1.00 89.88 180 ASN A O 1
ATOM 1529 N N . ASN A 1 181 ? -3.071 -13.520 16.387 1.00 86.00 181 ASN A N 1
ATOM 1530 C CA . ASN A 1 181 ? -4.180 -14.123 17.107 1.00 86.00 181 ASN A CA 1
ATOM 1531 C C . ASN A 1 181 ? -5.107 -13.017 17.631 1.00 86.00 181 ASN A C 1
ATOM 1533 O O . ASN A 1 181 ? -4.652 -12.084 18.289 1.00 86.00 181 ASN A O 1
ATOM 1537 N N . GLU A 1 182 ? -6.396 -13.121 17.321 1.00 78.06 182 GLU A N 1
ATOM 1538 C CA . GLU A 1 182 ? -7.425 -12.187 17.798 1.00 78.06 182 GLU A CA 1
ATOM 1539 C C . GLU A 1 182 ? -7.638 -12.289 19.309 1.00 78.06 182 GLU A C 1
ATOM 1541 O O . GLU A 1 182 ? -8.027 -11.312 19.939 1.00 78.06 182 GLU A O 1
ATOM 1546 N N . ASN A 1 183 ? -7.299 -13.432 19.912 1.00 79.44 183 ASN A N 1
ATOM 1547 C CA . ASN A 1 183 ? -7.361 -13.619 21.361 1.00 79.44 183 ASN A CA 1
ATOM 1548 C C . ASN A 1 183 ? -6.324 -12.787 22.129 1.00 79.44 183 ASN A C 1
ATOM 1550 O O . ASN A 1 183 ? -6.413 -12.698 23.345 1.00 79.44 183 ASN A O 1
ATOM 1554 N N . ASN A 1 184 ? -5.370 -12.152 21.441 1.00 78.44 184 ASN A N 1
ATOM 1555 C CA . ASN A 1 184 ? -4.393 -11.270 22.080 1.00 78.44 184 ASN A CA 1
ATOM 1556 C C . ASN A 1 184 ? -4.957 -9.877 22.407 1.00 78.44 184 ASN A C 1
ATOM 1558 O O . ASN A 1 184 ? -4.220 -9.046 22.931 1.00 78.44 184 ASN A O 1
ATOM 1562 N N . TYR A 1 185 ? -6.212 -9.593 22.051 1.00 83.12 185 TYR A N 1
ATOM 1563 C CA . TYR A 1 185 ? -6.841 -8.297 22.285 1.00 83.12 185 TYR A CA 1
ATOM 1564 C C . TYR A 1 185 ? -7.931 -8.406 23.348 1.00 83.12 185 TYR A C 1
ATOM 1566 O O . TYR A 1 185 ? -8.668 -9.397 23.352 1.00 83.12 185 TYR A O 1
ATOM 1574 N N . PRO A 1 186 ? -8.066 -7.389 24.220 1.00 84.75 186 PRO A N 1
ATOM 1575 C CA . PRO A 1 186 ? -9.170 -7.327 25.165 1.00 84.75 186 PRO A CA 1
ATOM 1576 C C . PRO A 1 186 ? -10.496 -7.350 24.405 1.00 84.75 186 PRO A C 1
ATOM 1578 O O . PRO A 1 186 ? -10.671 -6.669 23.390 1.00 84.75 186 PRO A O 1
ATOM 1581 N N . LYS A 1 187 ? -11.423 -8.173 24.892 1.00 84.56 187 LYS A N 1
ATOM 1582 C CA . LYS A 1 187 ? -12.756 -8.325 24.313 1.00 84.56 187 LYS A CA 1
ATOM 1583 C C . LYS A 1 187 ? -13.760 -7.660 25.236 1.00 84.56 187 LYS A C 1
ATOM 1585 O O . LYS A 1 187 ? -13.815 -7.973 26.419 1.00 84.56 187 LYS A O 1
ATOM 1590 N N . VAL A 1 188 ? -14.567 -6.779 24.664 1.00 88.69 188 VAL A N 1
ATOM 1591 C CA . VAL A 1 188 ? -15.726 -6.194 25.335 1.00 88.69 188 VAL A CA 1
ATOM 1592 C C . VAL A 1 188 ? -16.943 -7.038 24.972 1.00 88.69 188 VAL A C 1
ATOM 1594 O O . VAL A 1 188 ? -17.193 -7.295 23.790 1.00 88.69 188 VAL A O 1
ATOM 1597 N N . THR A 1 189 ? -17.686 -7.513 25.971 1.00 92.31 189 THR A N 1
ATOM 1598 C CA . THR A 1 189 ? -18.929 -8.256 25.734 1.00 92.31 189 THR A CA 1
ATOM 1599 C C . THR A 1 189 ? -19.998 -7.317 25.185 1.00 92.31 189 THR A C 1
ATOM 1601 O O . THR A 1 189 ? -20.074 -6.145 25.548 1.00 92.31 189 THR A O 1
ATOM 1604 N N . LYS A 1 190 ? -20.834 -7.815 24.268 1.00 93.31 190 LYS A N 1
ATOM 1605 C CA . LYS A 1 190 ? -21.897 -7.001 23.673 1.00 93.31 190 LYS A CA 1
ATOM 1606 C C . LYS A 1 190 ? -22.863 -6.537 24.764 1.00 93.31 190 LYS A C 1
ATOM 1608 O O . LYS A 1 190 ? -23.416 -7.353 25.493 1.00 93.31 190 LYS A O 1
ATOM 1613 N N . ASN A 1 191 ? -23.082 -5.232 24.840 1.00 94.69 191 ASN A N 1
ATOM 1614 C CA . ASN A 1 191 ? -23.902 -4.587 25.857 1.00 94.69 191 ASN A CA 1
ATOM 1615 C C . ASN A 1 191 ? -24.625 -3.356 25.274 1.00 94.69 191 ASN A C 1
ATOM 1617 O O . ASN A 1 191 ? -24.589 -3.109 24.067 1.00 94.69 191 ASN A O 1
ATOM 1621 N N . LYS A 1 192 ? -25.326 -2.603 26.129 1.00 96.00 192 LYS A N 1
ATOM 1622 C CA . LYS A 1 192 ? -26.047 -1.379 25.741 1.00 96.00 192 LYS A CA 1
ATOM 1623 C C . LYS A 1 192 ? -25.177 -0.117 25.818 1.00 96.00 192 LYS A C 1
ATOM 1625 O O . LYS A 1 192 ? -25.676 0.964 25.510 1.00 96.00 192 LYS A O 1
ATOM 1630 N N . ASN A 1 193 ? -23.911 -0.235 26.218 1.00 96.31 193 ASN A N 1
ATOM 1631 C CA . ASN A 1 193 ? -23.012 0.902 26.365 1.00 96.31 193 ASN A CA 1
ATOM 1632 C C . ASN A 1 193 ? -22.516 1.337 24.987 1.00 96.31 193 ASN A C 1
ATOM 1634 O O . ASN A 1 193 ? -22.000 0.534 24.200 1.00 96.31 193 ASN A O 1
ATOM 1638 N N . ILE A 1 194 ? -22.697 2.619 24.699 1.00 96.12 194 ILE A N 1
ATOM 1639 C CA . ILE A 1 194 ? -22.457 3.225 23.398 1.00 96.12 194 ILE A CA 1
ATOM 1640 C C . ILE A 1 194 ? -21.555 4.440 23.582 1.00 96.12 194 ILE A C 1
ATOM 1642 O O . ILE A 1 194 ? -21.765 5.244 24.487 1.00 96.12 194 ILE A O 1
ATOM 1646 N N . LEU A 1 195 ? -20.589 4.590 22.679 1.00 96.62 195 LEU A N 1
ATOM 1647 C CA . LEU A 1 195 ? -19.837 5.821 22.478 1.00 96.62 195 LEU A CA 1
ATOM 1648 C C . LEU A 1 195 ? -20.261 6.442 21.151 1.00 96.62 195 LEU A C 1
ATOM 1650 O O . LEU A 1 195 ? -20.092 5.825 20.100 1.00 96.62 195 LEU A O 1
ATOM 1654 N N . SER A 1 196 ? -20.760 7.668 21.196 1.00 95.69 196 SER A N 1
ATOM 1655 C CA . SER A 1 196 ? -21.015 8.491 20.019 1.00 95.69 196 SER A CA 1
ATOM 1656 C C . SER A 1 196 ? -19.856 9.461 19.813 1.00 95.69 196 SER A C 1
ATOM 1658 O O . SER A 1 196 ? -19.411 10.109 20.759 1.00 95.69 196 SER A O 1
ATOM 1660 N N . ILE A 1 197 ? -19.362 9.553 18.580 1.00 96.00 197 ILE A N 1
ATOM 1661 C CA . ILE A 1 197 ? -18.225 10.390 18.192 1.00 96.00 197 ILE A CA 1
ATOM 1662 C C . ILE A 1 197 ? -18.657 11.328 17.071 1.00 96.00 197 ILE A C 1
ATOM 1664 O O . ILE A 1 197 ? -18.996 10.866 15.982 1.00 96.00 197 ILE A O 1
ATOM 1668 N N . ASP A 1 198 ? -18.578 12.630 17.311 1.00 92.69 198 ASP A N 1
ATOM 1669 C CA . ASP A 1 198 ? -18.630 13.645 16.263 1.00 92.69 198 ASP A CA 1
ATOM 1670 C C . ASP A 1 198 ? -17.208 14.065 15.873 1.00 92.69 198 ASP A C 1
ATOM 1672 O O . ASP A 1 198 ? -16.340 14.216 16.733 1.00 92.69 198 ASP A O 1
ATOM 1676 N N . LEU A 1 199 ? -16.945 14.203 14.575 1.00 91.75 199 LEU A N 1
ATOM 1677 C CA . LEU A 1 199 ? -15.606 14.434 14.029 1.00 91.75 199 LEU A CA 1
ATOM 1678 C C . LEU A 1 199 ? -15.507 15.849 13.444 1.00 91.75 199 LEU A C 1
ATOM 1680 O O . LEU A 1 199 ? -16.283 16.227 12.567 1.00 91.75 199 LEU A O 1
ATOM 1684 N N . GLY A 1 200 ? -14.492 16.599 13.872 1.00 88.88 200 GLY A N 1
ATOM 1685 C CA . GLY A 1 200 ? -14.289 17.998 13.496 1.00 88.88 200 GLY A CA 1
ATOM 1686 C C . GLY A 1 200 ? -12.834 18.347 13.174 1.00 88.88 200 GLY A C 1
ATOM 1687 O O . GLY A 1 200 ? -11.989 17.481 12.934 1.00 88.88 200 GLY A O 1
ATOM 1688 N N . ILE A 1 201 ? -12.546 19.652 13.107 1.00 86.44 201 ILE A N 1
ATOM 1689 C CA . ILE A 1 201 ? -11.202 20.181 12.805 1.00 86.44 201 ILE A CA 1
ATOM 1690 C C . ILE A 1 201 ? -10.534 20.736 14.063 1.00 86.44 201 ILE A C 1
ATOM 1692 O O . ILE A 1 201 ? -9.424 20.320 14.384 1.00 86.44 201 ILE A O 1
ATOM 1696 N N . ASP A 1 202 ? -11.177 21.693 14.741 1.00 89.62 202 ASP A N 1
ATOM 1697 C CA . ASP A 1 202 ? -10.633 22.303 15.961 1.00 89.62 202 ASP A CA 1
ATOM 1698 C C . ASP A 1 202 ? -10.869 21.398 17.170 1.00 89.62 202 ASP A C 1
ATOM 1700 O O . ASP A 1 202 ? -9.921 21.078 17.877 1.00 89.62 202 ASP A O 1
ATOM 1704 N N . ASN A 1 203 ? -12.087 20.880 17.319 1.00 92.75 203 ASN A N 1
ATOM 1705 C CA . ASN A 1 203 ? -12.357 19.694 18.124 1.00 92.75 203 ASN A CA 1
ATOM 1706 C C . ASN A 1 203 ? -12.250 18.498 17.181 1.00 92.75 203 ASN A C 1
ATOM 1708 O O . ASN A 1 203 ? -13.140 18.275 16.363 1.00 92.75 203 ASN A O 1
ATOM 1712 N N . LEU A 1 204 ? -11.123 17.787 17.220 1.00 92.38 204 LEU A N 1
ATOM 1713 C CA . LEU A 1 204 ? -10.857 16.679 16.304 1.00 92.38 204 LEU A CA 1
ATOM 1714 C C . LEU A 1 204 ? -11.924 15.600 16.434 1.00 92.38 204 LEU A C 1
ATOM 1716 O O . LEU A 1 204 ? -12.437 15.097 15.434 1.00 92.38 204 LEU A O 1
ATOM 1720 N N . CYS A 1 205 ? -12.244 15.263 17.680 1.00 93.75 205 CYS A N 1
ATOM 1721 C CA . CYS A 1 205 ? -13.406 14.468 17.991 1.00 93.75 205 CYS A CA 1
ATOM 1722 C C . CYS A 1 205 ? -14.035 14.905 19.310 1.00 93.75 205 CYS A C 1
ATOM 1724 O O . CYS A 1 205 ? -13.338 15.136 20.300 1.00 93.75 205 CYS A O 1
ATOM 1726 N N . THR A 1 206 ? -15.358 14.970 19.303 1.00 94.88 206 THR A N 1
ATOM 1727 C CA . THR A 1 206 ? -16.193 15.154 20.484 1.00 94.88 206 THR A CA 1
ATOM 1728 C C . THR A 1 206 ? -16.880 13.829 20.761 1.00 94.88 206 THR A C 1
ATOM 1730 O O . THR A 1 206 ? -17.513 13.249 19.882 1.00 94.88 206 THR A O 1
ATOM 1733 N N . MET A 1 207 ? -16.716 13.324 21.971 1.00 95.62 207 MET A N 1
ATOM 1734 C CA . MET A 1 207 ? -17.134 11.997 22.391 1.00 95.62 207 MET A CA 1
ATOM 1735 C C . ME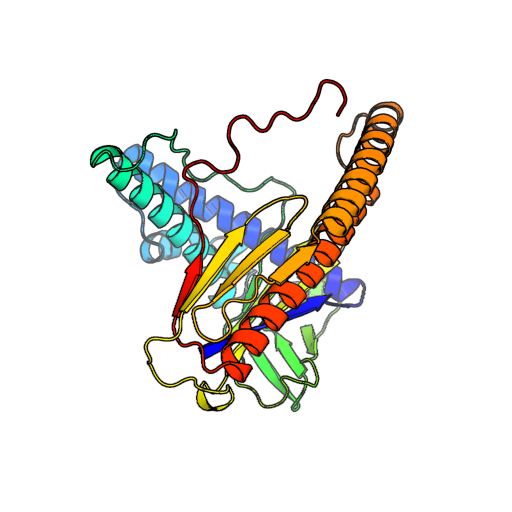T A 1 207 ? -18.154 12.119 23.516 1.00 95.62 207 MET A C 1
ATOM 1737 O O . MET A 1 207 ? -17.897 12.813 24.494 1.00 95.62 207 MET A O 1
ATOM 1741 N N . ILE A 1 208 ? -19.277 11.416 23.405 1.00 95.25 208 ILE A N 1
ATOM 1742 C CA . ILE A 1 208 ? -20.263 11.276 24.482 1.00 95.25 208 ILE A CA 1
ATOM 1743 C C . ILE A 1 208 ? -20.668 9.811 24.609 1.00 95.25 208 ILE A C 1
ATOM 1745 O O . ILE A 1 208 ? -20.795 9.103 23.610 1.00 95.25 208 ILE A O 1
ATOM 1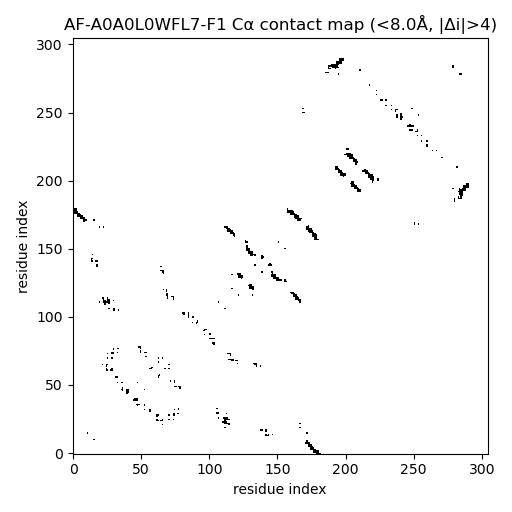749 N N . ASN A 1 209 ? -20.846 9.339 25.836 1.00 94.81 209 ASN A N 1
ATOM 1750 C CA . ASN A 1 209 ? -21.255 7.969 26.123 1.00 94.81 209 ASN A CA 1
ATOM 1751 C C . ASN A 1 209 ? -22.437 7.957 27.098 1.00 94.81 209 ASN A C 1
ATOM 1753 O O . ASN A 1 209 ? -22.680 8.949 27.776 1.00 94.81 209 ASN A O 1
ATOM 1757 N N . ASN A 1 210 ? -23.133 6.826 27.183 1.00 93.88 210 ASN A N 1
ATOM 1758 C CA . ASN A 1 210 ? -24.270 6.616 28.086 1.00 93.88 210 ASN A CA 1
ATOM 1759 C C . ASN A 1 210 ? -23.902 5.947 29.429 1.00 93.88 210 ASN A C 1
ATOM 1761 O O . ASN A 1 210 ? -24.795 5.465 30.120 1.00 93.88 210 ASN A O 1
ATOM 1765 N N . VAL A 1 211 ? -22.610 5.865 29.774 1.00 91.06 211 VAL A N 1
ATOM 1766 C CA . VAL A 1 211 ? -22.113 5.251 31.020 1.00 91.06 211 VAL A CA 1
ATOM 1767 C C . VAL A 1 211 ? -21.914 6.311 32.101 1.00 91.06 211 VAL A C 1
ATOM 1769 O O . VAL A 1 211 ? -22.449 6.185 33.195 1.00 91.06 211 VAL A O 1
ATOM 1772 N N . ASN A 1 212 ? -21.163 7.368 31.790 1.00 85.94 212 ASN A N 1
ATOM 1773 C CA . ASN A 1 212 ? -20.864 8.471 32.709 1.00 85.94 212 ASN A CA 1
ATOM 1774 C C . ASN A 1 212 ? -21.418 9.825 32.229 1.00 85.94 212 ASN A C 1
ATOM 1776 O O . ASN A 1 212 ? -21.330 10.802 32.968 1.00 85.94 212 ASN A O 1
ATOM 1780 N N . ASN A 1 213 ? -21.986 9.894 31.015 1.00 80.56 213 ASN A N 1
ATOM 1781 C CA . ASN A 1 213 ? -22.529 11.109 30.391 1.00 80.56 213 ASN A CA 1
ATOM 1782 C C . ASN A 1 213 ? -21.558 12.309 30.363 1.00 80.56 213 ASN A C 1
ATOM 1784 O O . ASN A 1 213 ? -21.992 13.447 30.181 1.00 80.56 213 ASN A O 1
ATOM 1788 N N . GLN A 1 214 ? -20.248 12.083 30.510 1.00 87.75 214 GLN A N 1
ATOM 1789 C CA . GLN A 1 214 ? -19.250 13.148 30.456 1.00 87.75 214 GLN A CA 1
ATOM 1790 C C . GLN A 1 214 ? -18.724 13.319 29.025 1.00 87.75 214 GLN A C 1
ATOM 1792 O O . GLN A 1 214 ? -18.220 12.353 28.437 1.00 87.75 214 GLN A O 1
ATOM 1797 N N . PRO A 1 215 ? -18.816 14.530 28.444 1.00 92.19 215 PRO A N 1
ATOM 1798 C CA . PRO A 1 215 ? -18.261 14.792 27.130 1.00 92.19 215 PRO A CA 1
ATOM 1799 C C . PRO A 1 215 ? -16.731 14.841 27.192 1.00 92.19 215 PRO A C 1
ATOM 1801 O O . PRO A 1 215 ? -16.146 15.509 28.044 1.00 92.19 215 PRO A O 1
ATOM 1804 N N . ILE A 1 216 ? -16.078 14.171 26.247 1.00 94.94 216 ILE A N 1
ATOM 1805 C CA . ILE A 1 216 ? -14.624 14.207 26.067 1.00 94.94 216 ILE A CA 1
ATOM 1806 C C . ILE A 1 216 ? -14.324 14.877 24.735 1.00 94.94 216 ILE A C 1
ATOM 1808 O O . ILE A 1 216 ? -14.892 14.521 23.704 1.00 94.94 216 ILE A O 1
ATOM 1812 N N . ILE A 1 217 ? -13.409 15.840 24.745 1.00 95.88 217 ILE A N 1
ATOM 1813 C CA . ILE A 1 217 ? -12.983 16.553 23.542 1.00 95.88 217 ILE A CA 1
ATOM 1814 C C . ILE A 1 217 ? -11.505 16.274 23.311 1.00 95.88 217 ILE A C 1
ATOM 1816 O O . ILE A 1 217 ? -10.670 16.519 24.180 1.00 95.88 217 ILE A O 1
ATOM 1820 N N . ILE A 1 218 ? -11.174 15.797 22.113 1.00 95.69 218 ILE A N 1
ATOM 1821 C CA . ILE A 1 218 ? -9.791 15.680 21.657 1.00 95.69 218 ILE A CA 1
ATOM 1822 C C . ILE A 1 218 ? -9.477 16.885 20.776 1.00 95.69 218 ILE A C 1
ATOM 1824 O O . ILE A 1 218 ? -10.101 17.088 19.733 1.00 95.69 218 ILE A O 1
ATOM 1828 N N . ASP A 1 219 ? -8.494 17.680 21.190 1.00 94.81 219 ASP A N 1
ATOM 1829 C CA . ASP A 1 219 ? -8.082 18.893 20.485 1.00 94.81 219 ASP A CA 1
ATOM 1830 C C . ASP A 1 219 ? -7.417 18.573 19.130 1.00 94.81 219 ASP A C 1
ATOM 1832 O O . ASP A 1 219 ? -6.477 17.781 19.029 1.00 94.81 219 ASP A O 1
ATOM 1836 N N . GLY A 1 220 ? -7.899 19.213 18.066 1.00 93.88 220 GLY A N 1
ATOM 1837 C CA . GLY A 1 220 ? -7.374 19.131 16.703 1.00 93.88 220 GLY A CA 1
ATOM 1838 C C . GLY A 1 220 ? -6.558 20.351 16.265 1.00 93.88 220 GLY A C 1
ATOM 1839 O O . GLY A 1 220 ? -5.886 20.301 15.224 1.00 93.88 220 GLY A O 1
ATOM 1840 N N . ARG A 1 221 ? -6.525 21.431 17.060 1.00 94.44 221 ARG A N 1
ATOM 1841 C CA . ARG A 1 221 ? -5.807 22.682 16.742 1.00 94.44 221 ARG A CA 1
ATOM 1842 C C . ARG A 1 221 ? -4.316 22.457 16.524 1.00 94.44 221 ARG A C 1
ATOM 1844 O O . ARG A 1 221 ? -3.707 23.091 15.658 1.00 94.44 221 ARG A O 1
ATOM 1851 N N . GLU A 1 222 ? -3.722 21.503 17.235 1.00 92.69 222 GLU A N 1
ATOM 1852 C CA . GLU A 1 222 ? -2.320 21.132 17.043 1.00 92.69 222 GLU A CA 1
ATOM 1853 C C . GLU A 1 2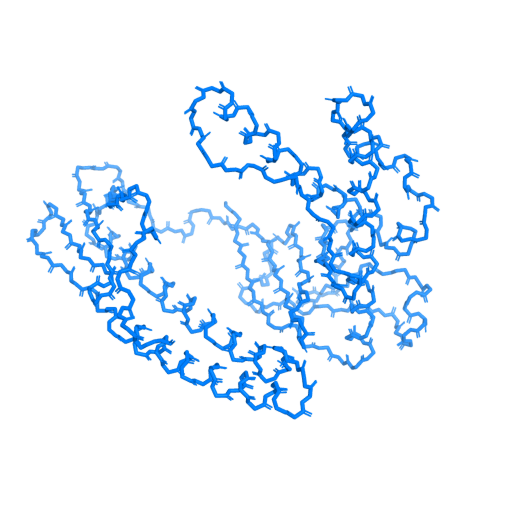22 ? -2.074 20.534 15.640 1.00 92.69 222 GLU A C 1
ATOM 1855 O O . GLU A 1 222 ? -1.132 20.921 14.943 1.00 92.69 222 GLU A O 1
ATOM 1860 N N . ILE A 1 223 ? -2.947 19.629 15.170 1.00 93.06 223 ILE A N 1
ATOM 1861 C CA . ILE A 1 223 ? -2.881 19.044 13.815 1.00 93.06 223 ILE A CA 1
ATOM 1862 C C . ILE A 1 223 ? -3.078 20.137 12.759 1.00 93.06 223 ILE A C 1
ATOM 1864 O O . ILE A 1 223 ? -2.328 20.196 11.776 1.00 93.06 223 ILE A O 1
ATOM 1868 N N . LYS A 1 224 ? -4.042 21.037 12.981 1.00 91.62 224 LYS A N 1
ATOM 1869 C CA . LYS A 1 224 ? -4.309 22.200 12.122 1.00 91.62 224 LYS A CA 1
ATOM 1870 C C . LYS A 1 224 ? -3.085 23.111 12.009 1.00 91.62 224 LYS A C 1
ATOM 1872 O O . LYS A 1 224 ? -2.692 23.468 10.896 1.00 91.62 224 LYS A O 1
ATOM 1877 N N . SER A 1 225 ? -2.431 23.430 13.127 1.00 93.44 225 SER A N 1
ATOM 1878 C CA . SER A 1 225 ? -1.215 24.256 13.161 1.00 93.44 225 SER A CA 1
ATOM 1879 C C . SER A 1 225 ? -0.064 23.617 12.375 1.00 93.44 225 SER A C 1
ATOM 1881 O O . SER A 1 225 ? 0.585 24.282 11.560 1.00 93.44 225 SER A O 1
ATOM 1883 N N . ILE A 1 226 ? 0.136 22.302 12.522 1.00 93.94 226 ILE A N 1
ATOM 1884 C CA . ILE A 1 226 ? 1.132 21.549 11.744 1.00 93.94 226 ILE A CA 1
ATOM 1885 C C . ILE A 1 226 ? 0.796 21.583 10.248 1.00 93.94 226 ILE A C 1
ATOM 1887 O O . ILE A 1 226 ? 1.693 21.789 9.426 1.00 93.94 226 ILE A O 1
ATOM 1891 N N . ASN A 1 227 ? -0.480 21.422 9.874 1.00 94.19 227 ASN A N 1
ATOM 1892 C CA . ASN A 1 227 ? -0.911 21.518 8.477 1.00 94.19 227 ASN A CA 1
ATOM 1893 C C . ASN A 1 227 ? -0.630 22.906 7.888 1.00 94.19 227 ASN A C 1
ATOM 1895 O O . ASN A 1 227 ? -0.156 23.018 6.760 1.00 94.19 227 ASN A O 1
ATOM 1899 N N . ARG A 1 228 ? -0.892 23.962 8.664 1.00 93.75 228 ARG A N 1
ATOM 1900 C CA . ARG A 1 228 ? -0.640 25.352 8.273 1.00 93.75 228 ARG A CA 1
ATOM 1901 C C . ARG A 1 228 ? 0.848 25.600 8.030 1.00 93.75 228 ARG A C 1
ATOM 1903 O O . ARG A 1 228 ? 1.213 26.142 6.989 1.00 93.75 228 ARG A O 1
ATOM 1910 N N . LEU A 1 229 ? 1.721 25.156 8.940 1.00 94.81 229 LEU A N 1
ATOM 1911 C CA . LEU A 1 229 ? 3.174 25.260 8.757 1.00 94.81 229 LEU A CA 1
ATOM 1912 C C . LEU A 1 229 ? 3.646 24.475 7.523 1.00 94.81 229 LEU A C 1
ATOM 1914 O O . LEU A 1 229 ? 4.484 24.954 6.758 1.00 94.81 229 LEU A O 1
ATOM 1918 N N . PHE A 1 230 ? 3.094 23.278 7.310 1.00 95.25 230 PHE A N 1
ATOM 1919 C CA . PHE A 1 230 ? 3.343 22.487 6.110 1.00 95.25 230 PHE A CA 1
ATOM 1920 C C . PHE A 1 230 ? 2.958 23.256 4.835 1.00 95.25 230 PHE A C 1
ATOM 1922 O O . PHE A 1 230 ? 3.794 23.365 3.939 1.00 95.25 230 PHE A O 1
ATOM 1929 N N . ASN A 1 231 ? 1.758 23.842 4.772 1.00 94.38 231 ASN A N 1
ATOM 1930 C CA . ASN A 1 231 ? 1.287 24.612 3.617 1.00 94.38 231 ASN A CA 1
ATOM 1931 C C . ASN A 1 231 ? 2.168 25.842 3.348 1.00 94.38 231 ASN A C 1
ATOM 1933 O O . ASN A 1 231 ? 2.593 26.049 2.211 1.00 94.38 231 ASN A O 1
ATOM 1937 N N . LYS A 1 232 ? 2.538 26.596 4.396 1.00 94.88 232 LYS A N 1
ATOM 1938 C CA . LYS A 1 232 ? 3.458 27.744 4.294 1.00 94.88 232 LYS A CA 1
ATOM 1939 C C . LYS A 1 232 ? 4.802 27.336 3.679 1.00 94.88 232 LYS A C 1
ATOM 1941 O O . LYS A 1 232 ? 5.288 27.968 2.741 1.00 94.88 232 LYS A O 1
ATOM 1946 N N . ASN A 1 233 ? 5.390 26.245 4.172 1.00 94.81 233 ASN A N 1
ATOM 1947 C CA . ASN A 1 233 ? 6.653 25.721 3.649 1.00 94.81 233 ASN A CA 1
ATOM 1948 C C . ASN A 1 233 ? 6.516 25.181 2.220 1.00 94.81 233 ASN A C 1
ATOM 1950 O O . ASN A 1 233 ? 7.408 25.386 1.396 1.00 94.81 233 ASN A O 1
ATOM 1954 N N . LEU A 1 234 ? 5.403 24.512 1.912 1.00 94.88 234 LEU A N 1
ATOM 1955 C CA . LEU A 1 234 ? 5.117 23.982 0.584 1.00 94.88 234 LEU A CA 1
ATOM 1956 C C . LEU A 1 234 ? 5.025 25.107 -0.451 1.00 94.88 234 LEU A C 1
ATOM 1958 O O . LEU A 1 234 ? 5.655 24.998 -1.501 1.00 94.88 234 LEU A O 1
ATOM 1962 N N . SER A 1 235 ? 4.291 26.180 -0.144 1.00 93.00 235 SER A N 1
ATOM 1963 C CA . SER A 1 235 ? 4.160 27.356 -1.011 1.00 93.00 235 SER A CA 1
ATOM 1964 C C . SER A 1 235 ? 5.523 28.005 -1.278 1.00 93.00 235 SER A C 1
ATOM 1966 O O . SER A 1 235 ? 5.930 28.140 -2.435 1.00 93.00 235 SER A O 1
ATOM 1968 N N . LYS A 1 236 ? 6.309 28.263 -0.218 1.00 94.19 236 LYS A N 1
ATOM 1969 C CA . LYS A 1 236 ? 7.681 28.791 -0.334 1.00 94.19 236 LYS A CA 1
ATOM 1970 C C . LYS A 1 236 ? 8.556 27.925 -1.245 1.00 94.19 236 LYS A C 1
ATOM 1972 O O . LYS A 1 236 ? 9.198 28.438 -2.158 1.00 94.19 236 LYS A O 1
ATOM 1977 N N . TYR A 1 237 ? 8.595 26.610 -1.019 1.00 93.88 237 TYR A N 1
ATOM 1978 C CA . TYR A 1 237 ? 9.454 25.717 -1.802 1.00 93.88 237 TYR A CA 1
ATOM 1979 C C . TYR A 1 237 ? 8.978 25.525 -3.240 1.00 93.88 237 TYR A C 1
ATOM 1981 O O . TYR A 1 237 ? 9.821 25.411 -4.128 1.00 93.88 237 TYR A O 1
ATOM 1989 N N . LYS A 1 238 ? 7.665 25.518 -3.494 1.00 92.56 238 LYS A N 1
ATOM 1990 C CA . LYS A 1 238 ? 7.122 25.496 -4.859 1.00 92.56 238 LYS A CA 1
ATOM 1991 C C . LYS A 1 238 ? 7.482 26.767 -5.624 1.00 92.56 238 LYS A C 1
ATOM 1993 O O . LYS A 1 238 ? 7.930 26.656 -6.758 1.00 92.56 238 LYS A O 1
ATOM 1998 N N . SER A 1 239 ? 7.356 27.938 -4.995 1.00 92.56 239 SER A N 1
ATOM 1999 C CA . SER A 1 239 ? 7.728 29.223 -5.600 1.00 92.56 239 SER A CA 1
ATOM 2000 C C . SER A 1 239 ? 9.210 29.258 -5.989 1.00 92.56 239 SER A C 1
ATOM 2002 O O . SER A 1 239 ? 9.539 29.502 -7.147 1.00 92.56 239 SER A O 1
ATOM 2004 N N . ILE A 1 240 ? 10.109 28.893 -5.065 1.00 92.69 240 ILE A N 1
ATOM 2005 C CA . ILE A 1 240 ? 11.554 28.809 -5.345 1.00 92.69 240 ILE A CA 1
ATOM 2006 C C . ILE A 1 240 ? 11.839 27.798 -6.465 1.00 92.69 240 ILE A C 1
ATOM 2008 O O . ILE A 1 240 ? 12.579 28.094 -7.396 1.00 92.69 240 ILE A O 1
ATOM 2012 N N . SER A 1 241 ? 11.241 26.607 -6.399 1.00 92.12 241 SER A N 1
ATOM 2013 C CA . SER A 1 241 ? 11.465 25.550 -7.391 1.00 92.12 241 SER A CA 1
ATOM 2014 C C . SER A 1 241 ? 10.995 25.941 -8.793 1.00 92.12 241 SER A C 1
ATOM 2016 O O . SER A 1 241 ? 11.665 25.602 -9.769 1.00 92.12 241 SER A O 1
ATOM 2018 N N . LYS A 1 242 ? 9.875 26.666 -8.896 1.00 92.31 242 LYS A N 1
ATOM 2019 C CA . LYS A 1 242 ? 9.365 27.180 -10.168 1.00 92.31 242 LYS A CA 1
ATOM 2020 C C . LYS A 1 242 ? 10.294 28.253 -10.740 1.00 92.31 242 LYS A C 1
ATOM 2022 O O . LYS A 1 242 ? 10.602 28.187 -11.917 1.00 92.31 242 LYS A O 1
ATOM 2027 N N . LYS A 1 243 ? 10.801 29.172 -9.909 1.00 92.31 243 LYS A N 1
ATOM 2028 C CA . LYS A 1 243 ? 11.741 30.220 -10.347 1.00 92.31 243 LYS A CA 1
ATOM 2029 C C . LYS A 1 243 ? 13.095 29.671 -10.808 1.00 92.31 243 LYS A C 1
ATOM 2031 O O . LYS A 1 243 ? 13.631 30.155 -11.790 1.00 92.31 243 LYS A O 1
ATOM 2036 N N . VAL A 1 244 ? 13.650 28.692 -10.092 1.00 91.25 244 VAL A N 1
ATOM 2037 C CA . VAL A 1 244 ? 15.026 28.215 -10.334 1.00 91.25 244 VAL A CA 1
ATOM 2038 C C . VAL A 1 244 ? 15.087 27.084 -11.361 1.00 91.25 244 VAL A C 1
ATOM 2040 O O . VAL A 1 244 ? 16.020 27.025 -12.147 1.00 91.25 244 VAL A O 1
ATOM 2043 N N . ASN A 1 245 ? 14.123 26.157 -11.339 1.00 88.75 245 ASN A N 1
ATOM 2044 C CA . ASN A 1 245 ? 14.207 24.907 -12.106 1.00 88.75 245 ASN A CA 1
ATOM 2045 C C . ASN A 1 245 ? 12.989 24.654 -13.005 1.00 88.75 245 ASN A C 1
ATOM 2047 O O . ASN A 1 245 ? 12.859 23.548 -13.523 1.00 88.75 245 ASN A O 1
ATOM 2051 N N . ASP A 1 246 ? 12.049 25.600 -13.082 1.00 89.31 246 ASP A N 1
ATOM 2052 C CA . ASP A 1 246 ? 10.743 25.456 -13.740 1.00 89.31 246 ASP A CA 1
ATOM 2053 C C . ASP A 1 246 ? 9.946 24.195 -13.332 1.00 89.31 246 ASP A C 1
ATOM 2055 O O . ASP A 1 246 ? 9.158 23.621 -14.082 1.00 89.31 246 ASP A O 1
ATOM 2059 N N . ARG A 1 247 ? 10.139 23.727 -12.091 1.00 85.00 247 ARG A N 1
ATOM 2060 C CA . ARG A 1 247 ? 9.549 22.473 -11.589 1.00 85.00 247 ARG A CA 1
ATOM 2061 C C . ARG A 1 247 ? 8.615 22.715 -10.415 1.00 85.00 247 ARG A C 1
ATOM 2063 O O . ARG A 1 247 ? 8.931 23.469 -9.499 1.00 85.00 247 ARG A O 1
ATOM 2070 N N . TYR A 1 248 ? 7.508 21.974 -10.375 1.00 78.88 248 TYR A N 1
ATOM 2071 C CA . TYR A 1 248 ? 6.553 21.989 -9.255 1.00 78.88 248 TYR A CA 1
ATOM 2072 C C . TYR A 1 248 ? 6.853 20.964 -8.152 1.00 78.88 248 TYR A C 1
ATOM 2074 O O . TYR A 1 248 ? 6.245 21.023 -7.080 1.00 78.88 248 TYR A O 1
ATOM 2082 N N . SER A 1 249 ? 7.771 20.024 -8.396 1.00 81.69 249 SER A N 1
ATOM 2083 C CA . SER A 1 249 ? 8.164 18.997 -7.429 1.00 81.69 249 SER A CA 1
ATOM 2084 C C . SER A 1 249 ? 9.681 18.867 -7.333 1.00 81.69 249 SER A C 1
ATOM 2086 O O . SER A 1 249 ? 10.395 18.945 -8.331 1.00 81.69 249 SER A O 1
ATOM 2088 N N . THR A 1 250 ? 10.168 18.655 -6.112 1.00 87.81 250 THR A N 1
ATOM 2089 C CA . THR A 1 250 ? 11.583 18.441 -5.796 1.00 87.81 250 THR A CA 1
ATOM 2090 C C . THR A 1 250 ? 11.720 17.417 -4.680 1.00 87.81 250 THR A C 1
ATOM 2092 O O . THR A 1 250 ? 10.814 17.232 -3.866 1.00 87.81 250 THR A O 1
ATOM 2095 N N . LYS A 1 251 ? 12.922 16.847 -4.536 1.00 86.56 251 LYS A N 1
ATOM 2096 C CA . LYS A 1 251 ? 13.280 15.984 -3.399 1.00 86.56 251 LYS A CA 1
ATOM 2097 C C . LYS A 1 251 ? 12.963 16.629 -2.039 1.00 86.56 251 LYS A C 1
ATOM 2099 O O . LYS A 1 251 ? 12.611 15.929 -1.090 1.00 86.56 251 LYS A O 1
ATOM 2104 N N . LYS A 1 252 ? 13.092 17.953 -1.918 1.00 88.75 252 LYS A N 1
ATOM 2105 C CA . LYS A 1 252 ? 12.778 18.683 -0.681 1.00 88.75 252 LYS A CA 1
ATOM 2106 C C . LYS A 1 252 ? 11.270 18.727 -0.423 1.00 88.75 252 LYS A C 1
ATOM 2108 O O . LYS A 1 252 ? 10.846 18.484 0.705 1.00 88.75 252 LYS A O 1
ATOM 2113 N N . ILE A 1 253 ? 10.475 18.965 -1.467 1.00 90.81 253 ILE A N 1
ATOM 2114 C CA . ILE A 1 253 ? 9.008 18.943 -1.407 1.00 90.81 253 ILE A CA 1
ATOM 2115 C C . ILE A 1 253 ? 8.504 17.535 -1.054 1.00 90.81 253 ILE A C 1
ATOM 2117 O O . ILE A 1 253 ? 7.685 17.395 -0.148 1.00 90.81 253 ILE A O 1
ATOM 2121 N N . ASP A 1 254 ? 9.052 16.483 -1.664 1.00 88.06 254 ASP A N 1
ATOM 2122 C CA . ASP A 1 254 ? 8.670 15.097 -1.352 1.00 88.06 254 ASP A CA 1
ATOM 2123 C C . ASP A 1 254 ? 8.939 14.736 0.117 1.00 88.06 254 ASP A C 1
ATOM 2125 O O . ASP A 1 254 ? 8.104 14.122 0.785 1.00 88.06 254 ASP A O 1
ATOM 2129 N N . ARG A 1 255 ? 10.093 15.157 0.661 1.00 88.81 255 ARG A N 1
ATOM 2130 C CA . ARG A 1 255 ? 10.418 14.973 2.088 1.00 88.81 255 ARG A CA 1
ATOM 2131 C C . ARG A 1 255 ? 9.439 15.718 2.990 1.00 88.81 255 ARG A C 1
ATOM 2133 O O . ARG A 1 255 ? 9.081 15.196 4.044 1.00 88.81 255 ARG A O 1
ATOM 2140 N N . LEU A 1 256 ? 9.002 16.911 2.584 1.00 92.06 256 LEU A N 1
ATOM 2141 C CA . LEU A 1 256 ? 8.024 17.701 3.326 1.00 92.06 256 LEU A CA 1
ATOM 2142 C C . LEU A 1 256 ? 6.669 16.972 3.401 1.00 92.06 256 LEU A C 1
ATOM 2144 O O . LEU A 1 256 ? 6.120 16.834 4.495 1.00 92.06 256 LEU A O 1
ATOM 2148 N N . TYR A 1 257 ? 6.177 16.433 2.278 1.00 91.50 257 TYR A N 1
ATOM 2149 C CA . TYR A 1 257 ? 4.970 15.594 2.256 1.00 91.50 257 TYR A CA 1
ATOM 2150 C C . TYR A 1 257 ? 5.120 14.352 3.130 1.00 91.50 257 TYR A C 1
ATOM 2152 O O . TYR A 1 257 ? 4.229 14.043 3.920 1.00 91.50 257 TYR A O 1
ATOM 2160 N N . TYR A 1 258 ? 6.252 13.655 3.025 1.00 88.50 258 TYR A N 1
ATOM 2161 C CA . TYR A 1 258 ? 6.506 12.461 3.825 1.00 88.50 258 TYR A CA 1
ATOM 2162 C C . TYR A 1 258 ? 6.494 12.755 5.328 1.00 88.50 258 TYR A C 1
ATOM 2164 O O . TYR A 1 258 ? 5.812 12.062 6.082 1.00 88.50 258 TYR A O 1
ATOM 2172 N N . LYS A 1 259 ? 7.190 13.817 5.762 1.00 90.88 259 LYS A N 1
ATOM 2173 C CA . LYS A 1 259 ? 7.209 14.244 7.167 1.00 90.88 259 LYS A CA 1
ATOM 2174 C C . LYS A 1 259 ? 5.796 14.542 7.663 1.00 90.88 259 LYS A C 1
ATOM 2176 O O . LYS A 1 259 ? 5.391 13.998 8.686 1.00 90.88 259 LYS A O 1
ATOM 2181 N N . ARG A 1 260 ? 5.032 15.352 6.922 1.00 93.50 260 ARG A N 1
ATOM 2182 C CA . ARG A 1 260 ? 3.649 15.697 7.279 1.00 93.50 260 ARG A CA 1
ATOM 2183 C C . ARG A 1 260 ? 2.766 14.454 7.382 1.00 93.50 260 ARG A C 1
ATOM 2185 O O . ARG A 1 260 ? 2.073 14.288 8.378 1.00 93.50 260 ARG A O 1
ATOM 2192 N N . ASN A 1 261 ? 2.827 13.560 6.399 1.00 91.88 261 ASN A N 1
ATOM 2193 C CA . ASN A 1 261 ? 2.014 12.345 6.391 1.00 91.88 261 ASN A CA 1
ATOM 2194 C C . ASN A 1 261 ? 2.349 11.411 7.563 1.00 91.88 261 ASN A C 1
ATOM 2196 O O . ASN A 1 261 ? 1.432 10.841 8.147 1.00 91.88 261 ASN A O 1
ATOM 2200 N N . ASN A 1 262 ? 3.624 11.288 7.944 1.00 90.69 262 ASN A N 1
ATOM 2201 C CA . ASN A 1 262 ? 4.019 10.494 9.109 1.00 90.69 262 ASN A CA 1
ATOM 2202 C C . ASN A 1 262 ? 3.525 11.103 10.422 1.00 90.69 262 ASN A C 1
ATOM 2204 O O . ASN A 1 262 ? 2.982 10.376 11.245 1.00 90.69 262 ASN A O 1
ATOM 2208 N N . VAL A 1 263 ? 3.669 12.422 10.597 1.00 94.12 263 VAL A N 1
ATOM 2209 C CA . VAL A 1 263 ? 3.168 13.125 11.790 1.00 94.12 263 VAL A CA 1
ATOM 2210 C C . VAL A 1 263 ? 1.656 12.963 11.912 1.00 94.12 263 VAL A C 1
ATOM 2212 O O . VAL A 1 263 ? 1.152 12.654 12.984 1.00 94.12 263 VAL A O 1
ATOM 2215 N N . PHE A 1 264 ? 0.927 13.123 10.808 1.00 94.56 264 PHE A N 1
ATOM 2216 C CA . PHE A 1 264 ? -0.525 12.960 10.799 1.00 94.56 264 PHE A CA 1
ATOM 2217 C C . PHE A 1 264 ? -0.896 11.527 11.157 1.00 94.56 264 PHE A C 1
ATOM 2219 O O . PHE A 1 264 ? -1.691 11.308 12.063 1.00 94.56 264 PHE A O 1
ATOM 2226 N N . LYS A 1 265 ? -0.284 10.551 10.481 1.00 93.50 265 LYS A N 1
ATOM 2227 C CA . LYS A 1 265 ? -0.538 9.133 10.724 1.00 93.50 265 LYS A CA 1
ATOM 2228 C C . LYS A 1 265 ? -0.307 8.754 12.191 1.00 93.50 265 LYS A C 1
ATOM 2230 O O . LYS A 1 265 ? -1.164 8.099 12.769 1.00 93.50 265 LYS A O 1
ATOM 2235 N N . ASP A 1 266 ? 0.806 9.180 12.785 1.00 94.44 266 ASP A N 1
ATOM 2236 C CA . ASP A 1 266 ? 1.109 8.944 14.203 1.00 94.44 266 ASP A CA 1
ATOM 2237 C C . ASP A 1 266 ? 0.024 9.523 15.122 1.00 94.44 266 ASP A C 1
ATOM 2239 O O . ASP A 1 266 ? -0.547 8.802 15.939 1.00 94.44 266 ASP A O 1
ATOM 2243 N N . LYS A 1 267 ? -0.339 10.796 14.927 1.00 94.38 267 LYS A N 1
ATOM 2244 C CA . LYS A 1 267 ? -1.371 11.458 15.732 1.00 94.38 267 LYS A CA 1
ATOM 2245 C C . LYS A 1 267 ? -2.732 10.782 15.626 1.00 94.38 267 LYS A C 1
ATOM 2247 O O . LYS A 1 267 ? -3.332 10.470 16.647 1.00 94.38 267 LYS A O 1
ATOM 2252 N N . PHE A 1 268 ? -3.202 10.497 14.413 1.00 94.88 268 PHE A N 1
ATOM 2253 C CA . PHE A 1 268 ? -4.491 9.829 14.219 1.00 94.88 268 PHE A CA 1
ATOM 2254 C C . PHE A 1 268 ? -4.511 8.410 14.804 1.00 94.88 268 PHE A C 1
ATOM 2256 O O . PHE A 1 268 ? -5.541 7.984 15.327 1.00 94.88 268 PHE A O 1
ATOM 2263 N N . HIS A 1 269 ? -3.386 7.685 14.770 1.00 94.88 269 HIS A N 1
ATOM 2264 C CA . HIS A 1 269 ? -3.286 6.387 15.437 1.00 94.88 269 HIS A CA 1
ATOM 2265 C C . HIS A 1 269 ? -3.315 6.508 16.960 1.00 94.88 269 HIS A C 1
ATOM 2267 O O . HIS A 1 269 ? -4.006 5.717 17.590 1.00 94.88 269 HIS A O 1
ATOM 2273 N N . LYS A 1 270 ? -2.636 7.499 17.549 1.00 95.56 270 LYS A N 1
ATOM 2274 C CA . LYS A 1 270 ? -2.705 7.768 18.995 1.00 95.56 270 LYS A CA 1
ATOM 2275 C C . LYS A 1 270 ? -4.124 8.107 19.441 1.00 95.56 270 LYS A C 1
ATOM 2277 O O . LYS A 1 270 ? -4.587 7.554 20.430 1.00 95.56 270 LYS A O 1
ATOM 2282 N N . VAL A 1 271 ? -4.829 8.932 18.667 1.00 95.50 271 VAL A N 1
ATOM 2283 C CA . VAL A 1 271 ? -6.241 9.270 18.902 1.00 95.50 271 VAL A CA 1
ATOM 2284 C C . VAL A 1 271 ? -7.122 8.025 18.829 1.00 95.50 271 VAL A C 1
ATOM 2286 O O . VAL A 1 271 ? -7.873 7.751 19.756 1.00 95.50 271 VAL A O 1
ATOM 2289 N N . SER A 1 272 ? -6.982 7.219 17.774 1.00 95.44 272 SER A N 1
ATOM 2290 C CA . SER A 1 272 ? -7.754 5.976 17.637 1.00 95.44 272 SER A CA 1
ATOM 2291 C C . SER A 1 272 ? -7.462 5.002 18.783 1.00 95.44 272 SER A C 1
ATOM 2293 O O . SER A 1 272 ? -8.379 4.404 19.327 1.00 95.44 272 SER A O 1
ATOM 2295 N N . ASN A 1 273 ? -6.194 4.864 19.178 1.00 95.62 273 ASN A N 1
ATOM 2296 C CA . ASN A 1 273 ? -5.788 4.006 20.287 1.00 95.62 273 ASN A CA 1
ATOM 2297 C C . ASN A 1 273 ? -6.367 4.485 21.623 1.00 95.62 273 ASN A C 1
ATOM 2299 O O . ASN A 1 273 ? -6.870 3.674 22.389 1.00 95.62 273 ASN A O 1
ATOM 2303 N N . TYR A 1 274 ? -6.336 5.795 21.877 1.00 96.25 274 TYR A N 1
ATOM 2304 C CA . TYR A 1 274 ? -6.966 6.395 23.051 1.00 96.25 274 TYR A CA 1
ATOM 2305 C C . TYR A 1 274 ? -8.470 6.098 23.095 1.00 96.25 274 TYR A C 1
ATOM 2307 O O . TYR A 1 274 ? -8.957 5.621 24.112 1.00 96.25 274 TYR A O 1
ATOM 2315 N N . ILE A 1 275 ? -9.187 6.299 21.981 1.00 95.94 275 ILE A N 1
ATOM 2316 C CA . ILE A 1 275 ? -10.629 6.018 21.885 1.00 95.94 275 ILE A CA 1
ATOM 2317 C C . ILE A 1 275 ? -10.924 4.542 22.177 1.00 95.94 275 ILE A C 1
ATOM 2319 O O . ILE A 1 275 ? -11.844 4.235 22.926 1.00 95.94 275 ILE A O 1
ATOM 2323 N N . ILE A 1 276 ? -10.149 3.620 21.600 1.00 95.19 276 ILE A N 1
ATOM 2324 C CA . ILE A 1 276 ? -10.355 2.182 21.812 1.00 95.19 276 ILE A CA 1
ATOM 2325 C C . ILE A 1 276 ? -10.065 1.782 23.260 1.00 95.19 276 ILE A C 1
ATOM 2327 O O . ILE A 1 276 ? -10.867 1.058 23.842 1.00 95.19 276 ILE A O 1
ATOM 2331 N N . ASN A 1 277 ? -8.979 2.281 23.854 1.00 95.25 277 ASN A N 1
ATOM 2332 C CA . ASN A 1 277 ? -8.675 2.037 25.264 1.00 95.25 277 ASN A CA 1
ATOM 2333 C C . ASN A 1 277 ? -9.779 2.589 26.170 1.00 95.25 277 ASN A C 1
ATOM 2335 O O . ASN A 1 277 ? -10.277 1.863 27.018 1.00 95.25 277 ASN A O 1
ATOM 2339 N N . TYR A 1 278 ? -10.261 3.806 25.901 1.00 94.88 278 TYR A N 1
ATOM 2340 C CA . TYR A 1 278 ? -11.401 4.381 26.610 1.00 94.88 278 TYR A CA 1
ATOM 2341 C C . TYR A 1 278 ? -12.643 3.481 26.539 1.00 94.88 278 TYR A C 1
ATOM 2343 O O . TYR A 1 278 ? -13.313 3.265 27.549 1.00 94.88 278 TYR A O 1
ATOM 2351 N N . CYS A 1 279 ? -12.948 2.923 25.362 1.00 95.19 279 CYS A N 1
ATOM 2352 C CA . CYS A 1 279 ? -14.052 1.979 25.212 1.00 95.19 279 CYS A CA 1
ATOM 2353 C C . CYS A 1 279 ? -13.841 0.692 26.017 1.00 95.19 279 CYS A C 1
ATOM 2355 O O . CYS A 1 279 ? -14.797 0.189 26.595 1.00 95.19 279 CYS A O 1
ATOM 2357 N N . ILE A 1 280 ? -12.620 0.156 26.055 1.00 94.81 280 ILE A N 1
ATOM 2358 C CA . ILE A 1 280 ? -12.298 -1.045 26.836 1.00 94.81 280 ILE A CA 1
ATOM 2359 C C . ILE A 1 280 ? -12.484 -0.761 28.331 1.00 94.81 280 ILE A C 1
ATOM 2361 O O . ILE A 1 280 ? -13.213 -1.495 28.995 1.00 94.81 280 ILE A O 1
ATOM 2365 N N . ASP A 1 281 ? -11.912 0.338 28.823 1.00 93.88 281 ASP A N 1
ATOM 2366 C CA . ASP A 1 281 ? -11.932 0.720 30.239 1.00 93.88 281 ASP A CA 1
ATOM 2367 C C . ASP A 1 281 ? -13.357 1.002 30.747 1.00 93.88 281 ASP A C 1
ATOM 2369 O O . ASP A 1 281 ? -13.680 0.718 31.896 1.00 93.88 281 ASP A O 1
ATOM 2373 N N . ASN A 1 282 ? -14.239 1.511 29.878 1.00 93.94 282 ASN A N 1
ATOM 2374 C CA . ASN A 1 282 ? -15.638 1.818 30.206 1.00 93.94 282 ASN A CA 1
ATOM 2375 C C . ASN A 1 282 ? -16.627 0.730 29.748 1.00 93.94 282 ASN A C 1
ATOM 2377 O O . ASN A 1 282 ? -17.840 0.958 29.745 1.00 93.94 282 ASN A O 1
ATOM 2381 N N . ASN A 1 283 ? -16.135 -0.444 29.331 1.00 95.12 283 ASN A N 1
ATOM 2382 C CA . ASN A 1 283 ? -16.956 -1.557 28.847 1.00 95.12 283 ASN A CA 1
ATOM 2383 C C . ASN A 1 283 ? -17.967 -1.110 27.766 1.00 95.12 283 ASN A C 1
ATOM 2385 O O . ASN A 1 283 ? -19.157 -1.405 27.842 1.00 95.12 283 ASN A O 1
ATOM 2389 N N . ILE A 1 284 ? -17.522 -0.340 26.774 1.00 95.38 284 ILE A N 1
ATOM 2390 C CA . ILE A 1 284 ? -18.340 0.166 25.666 1.00 95.38 284 ILE A CA 1
ATOM 2391 C C . ILE A 1 284 ? -18.224 -0.785 24.480 1.00 95.38 284 ILE A C 1
ATOM 2393 O O . ILE A 1 284 ? -17.155 -0.938 23.888 1.00 95.38 284 ILE A O 1
ATOM 2397 N N . SER A 1 285 ? -19.342 -1.401 24.095 1.00 95.75 285 SER A N 1
ATOM 2398 C CA . SER A 1 285 ? -19.349 -2.420 23.036 1.00 95.75 285 SER A CA 1
ATOM 2399 C C . SER A 1 285 ? -19.712 -1.890 21.647 1.00 95.75 285 SER A C 1
ATOM 2401 O O . SER A 1 285 ? -19.492 -2.580 20.649 1.00 95.75 285 SER A O 1
ATOM 2403 N N . LYS A 1 286 ? -20.263 -0.673 21.553 1.00 96.25 286 LYS A N 1
ATOM 2404 C CA . LYS A 1 286 ? -20.69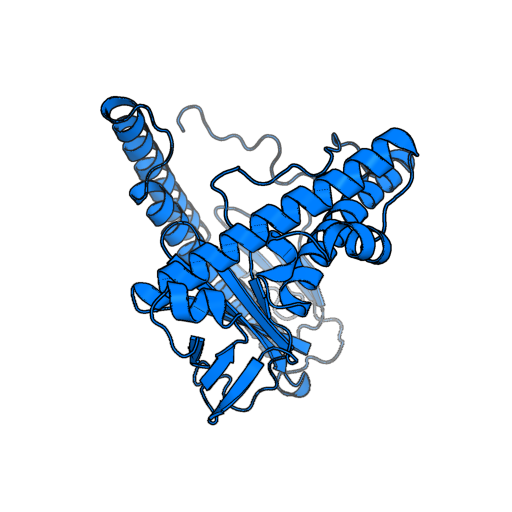3 -0.073 20.285 1.00 96.25 286 LYS A CA 1
ATOM 2405 C C . LYS A 1 286 ? -20.176 1.354 20.146 1.00 96.25 286 LYS A C 1
ATOM 2407 O O . LYS A 1 286 ? -20.469 2.215 20.968 1.00 96.25 286 LYS A O 1
ATOM 2412 N N . VAL A 1 287 ? -19.462 1.612 19.054 1.00 96.19 287 VAL A N 1
ATOM 2413 C CA . VAL A 1 287 ? -19.013 2.955 18.672 1.00 96.19 287 VAL A CA 1
ATOM 2414 C C . VAL A 1 287 ? -19.847 3.432 17.486 1.00 96.19 287 VAL A C 1
ATOM 2416 O O . VAL A 1 287 ? -19.935 2.746 16.468 1.00 96.19 287 VAL A O 1
ATOM 2419 N N . ILE A 1 288 ? -20.469 4.598 17.624 1.00 95.50 288 ILE A N 1
ATOM 2420 C CA . ILE A 1 288 ? -21.225 5.291 16.582 1.00 95.50 288 ILE A CA 1
ATOM 2421 C C . ILE A 1 288 ? -20.412 6.518 16.184 1.00 95.50 288 ILE A C 1
ATOM 2423 O O . ILE A 1 288 ? -20.061 7.33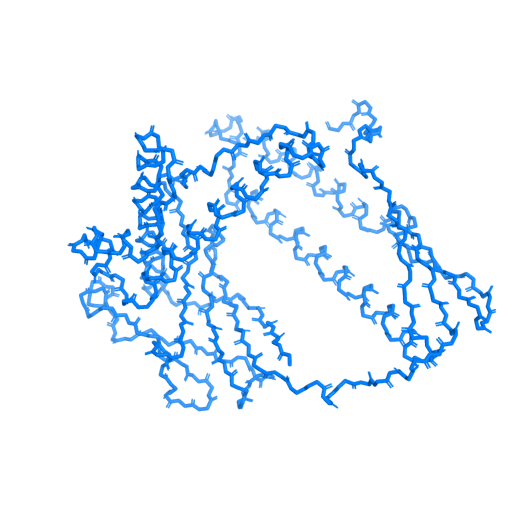0 17.031 1.00 95.50 288 ILE A O 1
ATOM 2427 N N . ILE A 1 289 ? -20.097 6.654 14.899 1.00 94.44 289 ILE A N 1
ATOM 2428 C CA . ILE A 1 289 ? -19.328 7.789 14.382 1.00 94.44 289 ILE A CA 1
ATOM 2429 C C . ILE A 1 289 ? -20.236 8.592 13.460 1.00 94.44 289 ILE A C 1
ATOM 2431 O O . ILE A 1 289 ? -20.837 8.025 12.546 1.00 94.44 289 ILE A O 1
ATOM 2435 N N . GLY A 1 290 ? -20.317 9.899 13.698 1.00 86.38 290 GLY A N 1
ATOM 2436 C CA . GLY A 1 290 ? -21.029 10.838 12.845 1.00 86.38 290 GLY A CA 1
ATOM 2437 C C . GLY A 1 290 ? -20.524 10.746 11.407 1.00 86.38 290 GLY A C 1
ATOM 2438 O O . GLY A 1 290 ? -19.322 10.825 11.140 1.00 86.38 290 GLY A O 1
ATOM 2439 N N . TYR A 1 291 ? -21.451 10.552 10.472 1.00 82.12 291 TYR A N 1
ATOM 2440 C CA . TYR A 1 291 ? -21.164 10.514 9.045 1.00 82.12 291 TYR A CA 1
ATOM 2441 C C . TYR A 1 291 ? -21.861 11.685 8.363 1.00 82.12 291 TYR A C 1
ATOM 2443 O O . TYR A 1 291 ? -23.077 11.679 8.194 1.00 82.12 291 TYR A O 1
ATOM 2451 N N . ASN A 1 292 ? -21.074 12.669 7.935 1.00 75.94 292 ASN A N 1
ATOM 2452 C CA . ASN A 1 292 ? -21.567 13.764 7.112 1.00 75.94 292 ASN A CA 1
ATOM 2453 C C . ASN A 1 292 ? -21.332 13.429 5.639 1.00 75.94 292 ASN A C 1
ATOM 2455 O O . ASN A 1 292 ? -20.188 13.283 5.184 1.00 75.94 292 ASN A O 1
ATOM 2459 N N . GLN A 1 293 ? -22.425 13.299 4.886 1.00 69.19 293 GLN A N 1
ATOM 2460 C CA . GLN A 1 293 ? -22.358 13.100 3.446 1.00 69.19 293 GLN A CA 1
ATOM 2461 C C . GLN A 1 293 ? -21.619 14.296 2.825 1.00 69.19 293 GLN A C 1
ATOM 2463 O O . GLN A 1 293 ? -21.911 15.448 3.114 1.00 69.19 293 GLN A O 1
ATOM 2468 N N . GLU A 1 294 ? -20.613 14.017 1.996 1.00 70.19 294 GLU A N 1
ATOM 2469 C CA . GLU A 1 294 ? -19.824 15.039 1.288 1.00 70.19 294 GLU A CA 1
ATOM 2470 C C . GLU A 1 294 ? -18.884 15.935 2.121 1.00 70.19 294 GLU A C 1
ATOM 2472 O O . GLU A 1 294 ? -18.536 17.016 1.660 1.00 70.19 294 GLU A O 1
ATOM 2477 N N . TRP A 1 295 ? -18.365 15.447 3.256 1.00 65.06 295 TRP A N 1
ATOM 2478 C CA . TRP A 1 295 ? -17.421 16.082 4.214 1.00 65.06 295 TRP A CA 1
ATOM 2479 C C . TRP A 1 295 ? -16.315 17.049 3.710 1.00 65.06 295 TRP A C 1
ATOM 2481 O O . TRP A 1 295 ? -15.642 17.693 4.510 1.00 65.06 295 TRP A O 1
ATOM 2491 N N . LYS A 1 296 ? -16.032 17.101 2.406 1.00 59.53 296 LYS A N 1
ATOM 2492 C CA . LYS A 1 296 ? -14.959 17.888 1.778 1.00 59.53 296 LYS A CA 1
ATOM 2493 C C . LYS A 1 296 ? -15.433 18.859 0.692 1.00 59.53 296 LYS A C 1
ATOM 2495 O O . LYS A 1 296 ? -14.580 19.489 0.069 1.00 59.53 296 LYS A O 1
ATOM 2500 N N . GLN A 1 297 ? -16.731 18.949 0.410 1.00 50.91 297 GLN A N 1
ATOM 2501 C CA . GLN A 1 297 ? -17.246 19.896 -0.579 1.00 50.91 297 GLN A CA 1
ATOM 2502 C C . GLN A 1 297 ? -17.499 21.250 0.097 1.00 50.91 297 GLN A C 1
ATOM 2504 O O . GLN A 1 297 ? -18.048 21.300 1.190 1.00 50.91 297 GLN A O 1
ATOM 2509 N N . ASN A 1 298 ? -17.040 22.337 -0.528 1.00 53.28 298 ASN A N 1
ATOM 2510 C CA . ASN A 1 298 ? -17.276 23.722 -0.092 1.00 53.28 298 ASN A CA 1
ATOM 2511 C C . ASN A 1 298 ? -16.737 24.103 1.299 1.00 53.28 298 ASN A C 1
ATOM 2513 O O . ASN A 1 298 ? -17.318 24.942 1.983 1.00 53.28 298 ASN A O 1
ATOM 2517 N N . ILE A 1 299 ? -15.595 23.544 1.718 1.00 57.03 299 ILE A N 1
ATOM 2518 C CA . ILE A 1 299 ? -14.885 24.085 2.887 1.00 57.03 299 ILE A CA 1
ATOM 2519 C C . ILE A 1 299 ? -14.532 25.546 2.567 1.00 57.03 299 ILE A C 1
ATOM 2521 O O . ILE A 1 299 ? -13.818 25.806 1.597 1.00 57.03 299 ILE A O 1
ATOM 2525 N N . ASN A 1 300 ? -15.029 26.496 3.364 1.00 53.59 300 ASN A N 1
ATOM 2526 C CA . ASN A 1 300 ? -14.624 27.894 3.260 1.00 53.59 300 ASN A CA 1
ATOM 2527 C C . ASN A 1 300 ? -13.162 28.004 3.711 1.00 53.59 300 ASN A C 1
ATOM 2529 O O . ASN A 1 300 ? -12.845 28.001 4.898 1.00 53.59 300 ASN A O 1
ATOM 2533 N N . ILE A 1 301 ? -12.262 28.021 2.736 1.00 57.12 301 ILE A N 1
ATOM 2534 C CA . ILE A 1 301 ? -10.815 27.997 2.947 1.00 57.12 301 ILE A CA 1
ATOM 2535 C C . ILE A 1 301 ? -10.255 29.413 3.235 1.00 57.12 301 ILE A C 1
ATOM 2537 O O . ILE A 1 301 ? -9.076 29.553 3.557 1.00 57.12 301 ILE A O 1
ATOM 2541 N N . GLY A 1 302 ? -11.098 30.454 3.208 1.00 50.97 302 GLY A N 1
ATOM 2542 C CA . GLY A 1 302 ? -10.673 31.851 3.335 1.00 50.97 302 GLY A CA 1
ATOM 2543 C C . GLY A 1 302 ? -9.949 32.368 2.082 1.00 50.97 302 GLY A C 1
ATOM 2544 O O . GLY A 1 302 ? -9.534 31.597 1.219 1.00 50.97 302 GLY A O 1
ATOM 2545 N N . LYS A 1 303 ? -9.814 33.698 1.959 1.00 46.19 303 LYS A N 1
ATOM 2546 C CA . LYS A 1 303 ? -9.238 34.369 0.770 1.00 46.19 303 LYS A CA 1
ATOM 2547 C C . LYS A 1 303 ? -7.731 34.145 0.577 1.00 46.19 303 LYS A C 1
ATOM 2549 O O . LYS A 1 303 ? -7.228 34.365 -0.519 1.00 46.19 303 LYS A O 1
ATOM 2554 N N . THR A 1 304 ? -7.006 33.732 1.612 1.00 44.75 304 THR A N 1
ATOM 2555 C CA . THR A 1 304 ? -5.543 33.615 1.597 1.00 44.75 304 THR A CA 1
ATOM 2556 C C . THR A 1 304 ? -5.109 32.204 1.974 1.00 44.75 304 THR A C 1
ATOM 2558 O O . THR A 1 304 ? -4.991 31.863 3.150 1.00 44.75 304 THR A O 1
ATOM 2561 N N . ASN A 1 305 ? -4.842 31.389 0.954 1.00 37.66 305 ASN A N 1
ATOM 2562 C CA . ASN A 1 305 ? -4.142 30.111 1.071 1.00 37.66 305 ASN A CA 1
ATOM 2563 C C . ASN A 1 305 ? -3.118 29.968 -0.056 1.00 37.66 305 ASN A C 1
ATOM 2565 O O . ASN A 1 305 ? -3.490 30.260 -1.213 1.00 37.66 305 ASN A O 1
#

Sequence (305 aa):
MYLTTVNRLRLNQNEFNLVKELCWLSKNLYNSTLYEVRQHYFNTSEFLKYTKAYHILKNTENYKLLPSQVAQQTMKVVERTMKSFFGLLREKKKGNYNKPIKIPRYLNKEGKFVLLYTPAHMRYISNNQIRLTVKKELLEKHNLKELIITIPKHIIGKTIKELRINPLGQFLKVEFIYLNNENNYPKVTKNKNILSIDLGIDNLCTMINNVNNQPIIIDGREIKSINRLFNKNLSKYKSISKKVNDRYSTKKIDRLYYKRNNVFKDKFHKVSNYIINYCIDNNISKVIIGYNQEWKQNINIGKTN

Solvent-accessible surface area (backbone atoms only — not comparable to full-atom values): 17322 Å² total; per-residue (Å²): 86,80,46,75,51,77,45,79,53,84,66,57,74,45,57,46,50,44,52,50,49,52,16,33,34,37,30,52,40,34,37,53,47,47,45,56,34,47,55,43,27,73,76,67,74,44,84,60,50,48,74,62,53,41,72,71,44,58,82,37,67,48,34,63,65,34,44,66,65,38,38,50,46,38,37,46,50,44,42,52,53,51,52,50,48,54,49,50,54,52,35,34,75,72,66,81,38,89,71,91,85,70,79,88,74,73,71,59,92,88,43,62,26,59,43,47,37,44,53,96,42,48,43,74,80,52,80,45,31,31,37,46,64,68,44,65,72,59,30,56,77,42,77,38,95,74,50,75,45,77,53,58,80,93,52,51,88,48,57,63,60,34,42,35,42,39,69,57,91,90,48,41,33,36,35,43,31,25,58,45,71,66,85,80,50,93,80,60,68,88,62,90,32,39,37,41,34,42,75,52,62,58,50,32,32,41,34,41,35,78,82,80,67,59,76,44,74,42,79,15,52,66,61,50,51,52,51,50,54,48,50,55,51,48,52,54,52,34,52,52,32,39,74,76,67,74,30,84,75,48,76,67,54,54,50,52,52,51,51,52,52,51,54,50,51,51,51,55,48,52,50,52,49,50,54,52,50,52,28,59,78,66,56,35,48,41,81,46,69,67,79,65,88,67,84,76,68,85,70,87,71,67,98,78,126